Protein AF-A0A835ZAT0-F1 (afdb_monomer_lite)

Organism: NCBI:txid303371

InterPro domains:
  IPR006599 CARP motif [SM00673] (32-66)
  IPR012945 Tubulin binding cofactor C-like domain [PF07986] (2-91)
  IPR016098 Cyclase-associated protein CAP/septum formation inhibitor MinC, C-terminal [G3DSA:2.160.20.70] (1-176)
  IPR017901 C-CAP/cofactor C-like domain [PS51329] (1-91)
  IPR027684 Tubulin-specific chaperone C [PTHR15139] (5-159)

Sequence (187 aa):
MCHVLDALRLRNLRDCLIYSGPIRGSVYVEACHNCTIMVACRQLRVHGSSGIDFYVHTLSGPIIEGCTATRFAPYRLSYPGLQQHMAEAALILPQRSATQTYLPTPETRAADSAAGTASALPIVEPWRDVKDFLWHRSRQSPNWCIMPDEDRVKSVAVEGHAEITLADFGAQEQQGGARVDSSDATA

pLDDT: mean 75.21, std 24.9, range [30.3, 98.38]

Structure (mmCIF, N/CA/C/O backbone):
data_AF-A0A835ZAT0-F1
#
_entry.id   AF-A0A835ZAT0-F1
#
loop_
_atom_site.group_PDB
_atom_site.id
_atom_site.type_symbol
_atom_site.label_atom_id
_atom_site.label_alt_id
_atom_site.label_comp_id
_atom_site.label_asym_id
_atom_site.label_entity_id
_atom_site.label_seq_id
_atom_site.pdbx_PDB_ins_code
_atom_site.Cartn_x
_atom_site.Cartn_y
_atom_site.Cartn_z
_atom_site.occupancy
_atom_site.B_iso_or_equiv
_atom_site.auth_seq_id
_atom_site.auth_comp_id
_atom_site.auth_asym_id
_atom_site.auth_atom_id
_atom_site.pdbx_PDB_model_num
ATOM 1 N N . MET A 1 1 ? -11.290 -2.347 24.320 1.00 45.88 1 MET A N 1
ATOM 2 C CA . MET A 1 1 ? -10.110 -1.649 23.773 1.00 45.88 1 MET A CA 1
ATOM 3 C C . MET A 1 1 ? -9.732 -2.366 22.494 1.00 45.88 1 MET A C 1
ATOM 5 O O . MET A 1 1 ? -9.313 -3.511 22.565 1.00 45.88 1 MET A O 1
ATOM 9 N N . CYS A 1 2 ? -9.991 -1.771 21.335 1.00 53.75 2 CYS A N 1
ATOM 10 C CA . CYS A 1 2 ? -9.485 -2.291 20.068 1.00 53.75 2 CYS A CA 1
ATOM 11 C C . CYS A 1 2 ? -8.073 -1.735 19.886 1.00 53.75 2 CYS A C 1
ATOM 13 O O . CYS A 1 2 ? -7.888 -0.529 19.783 1.00 53.75 2 CYS A O 1
ATOM 15 N N . HIS A 1 3 ? -7.077 -2.612 19.952 1.00 73.38 3 HIS A N 1
ATOM 16 C CA . HIS A 1 3 ? -5.678 -2.222 19.859 1.00 73.38 3 HIS A CA 1
ATOM 17 C C . HIS A 1 3 ? -5.297 -1.951 18.401 1.00 73.38 3 HIS A C 1
ATOM 19 O O . HIS A 1 3 ? -5.583 -2.759 17.517 1.00 73.38 3 HIS A O 1
ATOM 25 N N . VAL A 1 4 ? -4.625 -0.826 18.163 1.00 86.56 4 VAL A N 1
ATOM 26 C CA . VAL A 1 4 ? -3.938 -0.552 16.896 1.00 86.56 4 VAL A CA 1
ATOM 27 C C . VAL A 1 4 ? -2.777 -1.535 16.734 1.00 86.56 4 VAL A C 1
ATOM 29 O O . VAL A 1 4 ? -2.040 -1.799 17.683 1.00 86.56 4 VAL A O 1
ATOM 32 N N . LEU A 1 5 ? -2.597 -2.069 15.528 1.00 89.81 5 LEU A N 1
ATOM 33 C CA . LEU A 1 5 ? -1.505 -2.991 15.221 1.00 89.81 5 LEU A CA 1
ATOM 34 C C . LEU A 1 5 ? -0.168 -2.241 15.110 1.00 89.81 5 LEU A C 1
ATOM 36 O O . LEU A 1 5 ? -0.100 -1.170 14.507 1.00 89.81 5 LEU A O 1
ATOM 40 N N . ASP A 1 6 ? 0.917 -2.829 15.614 1.00 92.31 6 ASP A N 1
ATOM 41 C CA . ASP A 1 6 ? 2.256 -2.232 15.502 1.00 92.31 6 ASP A CA 1
ATOM 42 C C . ASP A 1 6 ? 2.905 -2.465 14.133 1.00 92.31 6 ASP A C 1
ATOM 44 O O . ASP A 1 6 ? 3.628 -1.606 13.631 1.00 92.31 6 ASP A O 1
ATOM 48 N N . ALA A 1 7 ? 2.651 -3.608 13.499 1.00 94.31 7 ALA A N 1
ATOM 49 C CA . ALA A 1 7 ? 3.219 -3.936 12.198 1.00 94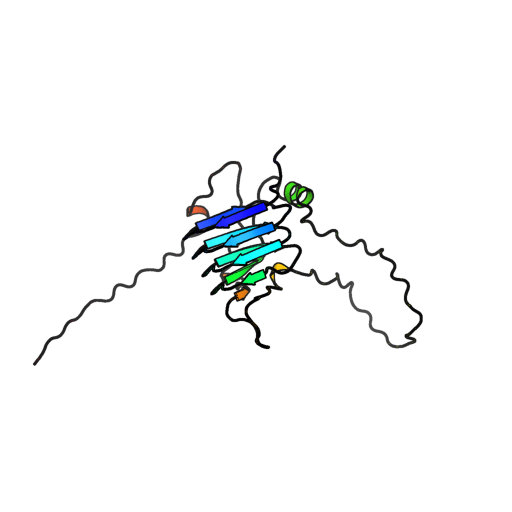.31 7 ALA A CA 1
ATOM 50 C C . ALA A 1 7 ? 2.305 -4.874 11.409 1.00 94.31 7 ALA A C 1
ATOM 52 O O . ALA A 1 7 ? 1.592 -5.693 11.987 1.00 94.31 7 ALA A O 1
ATOM 53 N N . LEU A 1 8 ? 2.388 -4.790 10.081 1.00 96.19 8 LEU A N 1
ATOM 54 C CA . LEU A 1 8 ? 1.705 -5.693 9.159 1.00 96.19 8 LEU A CA 1
ATOM 55 C C . LEU A 1 8 ? 2.715 -6.257 8.156 1.00 96.19 8 LEU A C 1
ATOM 57 O O . LEU A 1 8 ? 3.484 -5.508 7.551 1.00 96.19 8 LEU A O 1
ATOM 61 N N . ARG A 1 9 ? 2.719 -7.581 7.984 1.00 97.38 9 ARG A N 1
ATOM 62 C CA . ARG A 1 9 ? 3.541 -8.272 6.984 1.00 97.38 9 ARG A CA 1
ATOM 63 C C . ARG A 1 9 ? 2.641 -9.044 6.033 1.00 97.38 9 ARG A C 1
ATOM 65 O O . ARG A 1 9 ? 1.897 -9.913 6.471 1.00 97.38 9 ARG A O 1
ATOM 72 N N . LEU A 1 10 ? 2.745 -8.739 4.748 1.00 97.44 10 LEU A N 1
ATOM 73 C CA . LEU A 1 10 ? 2.002 -9.382 3.671 1.00 97.44 10 LEU A CA 1
ATOM 74 C C . LEU A 1 10 ? 3.014 -10.114 2.792 1.00 97.44 10 LEU A C 1
ATOM 76 O O . LEU A 1 10 ? 3.925 -9.479 2.262 1.00 97.44 10 LEU A O 1
ATOM 80 N N . ARG A 1 11 ? 2.908 -11.442 2.694 1.00 97.75 11 ARG A N 1
ATOM 81 C CA . ARG A 1 11 ? 3.879 -12.274 1.972 1.00 97.75 11 ARG A CA 1
ATOM 82 C C . ARG A 1 11 ? 3.176 -13.295 1.097 1.00 97.75 11 ARG A C 1
ATOM 84 O O . ARG A 1 11 ? 2.252 -13.945 1.580 1.00 97.75 11 ARG A O 1
ATOM 91 N N . ASN A 1 12 ? 3.671 -13.493 -0.123 1.00 97.12 12 ASN A N 1
ATOM 92 C CA . ASN A 1 12 ? 3.219 -14.554 -1.033 1.00 97.12 12 ASN A CA 1
ATOM 93 C C . ASN A 1 12 ? 1.707 -14.523 -1.323 1.00 97.12 12 ASN A C 1
ATOM 95 O O . ASN A 1 12 ? 1.083 -15.573 -1.475 1.00 97.12 12 ASN A O 1
ATOM 99 N N . LEU A 1 13 ? 1.108 -13.331 -1.368 1.00 96.44 13 LEU A N 1
ATOM 100 C CA . LEU A 1 13 ? -0.320 -13.167 -1.644 1.00 96.44 13 LEU A CA 1
ATOM 101 C C . LEU A 1 13 ? -0.547 -12.994 -3.145 1.00 96.44 13 LEU A C 1
ATOM 103 O O . LEU A 1 13 ? 0.243 -12.329 -3.819 1.00 96.44 13 LEU A O 1
ATOM 107 N N . ARG A 1 14 ? -1.616 -13.592 -3.668 1.00 96.31 14 ARG A N 1
ATOM 108 C CA . ARG A 1 14 ? -1.986 -13.509 -5.082 1.00 96.31 14 ARG A CA 1
ATOM 109 C C . ARG A 1 14 ? -3.476 -13.289 -5.214 1.00 96.31 14 ARG A C 1
ATOM 111 O O . ARG A 1 14 ? -4.229 -13.968 -4.525 1.00 96.31 14 ARG A O 1
ATOM 118 N N . ASP A 1 15 ? -3.858 -12.363 -6.086 1.00 94.50 15 ASP A N 1
ATOM 119 C CA . ASP A 1 15 ? -5.263 -12.085 -6.404 1.00 94.50 15 ASP A CA 1
ATOM 120 C C . ASP A 1 15 ? -6.080 -11.747 -5.139 1.00 94.50 15 ASP A C 1
ATOM 122 O O . ASP A 1 15 ? -7.235 -12.137 -4.974 1.00 94.50 15 ASP A O 1
ATOM 126 N N . CYS A 1 16 ? -5.438 -11.032 -4.206 1.00 92.88 16 CYS A N 1
ATOM 127 C CA . CYS A 1 16 ? -6.000 -10.706 -2.901 1.00 92.88 16 CYS A CA 1
ATOM 128 C C . CYS A 1 16 ? -6.402 -9.239 -2.798 1.00 92.88 16 CYS A C 1
ATOM 130 O O . CYS A 1 16 ? -5.713 -8.328 -3.264 1.00 92.88 16 CYS A O 1
ATOM 132 N N . LEU A 1 17 ? -7.458 -9.018 -2.026 1.00 91.44 17 LEU A N 1
ATOM 133 C CA . LEU A 1 17 ? -7.904 -7.704 -1.612 1.00 91.44 17 LEU A CA 1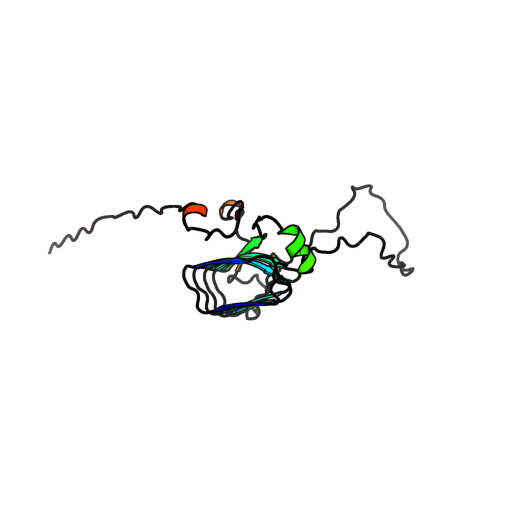
ATOM 134 C C . LEU A 1 17 ? -7.696 -7.539 -0.110 1.00 91.44 17 LEU A C 1
ATOM 136 O O . LEU A 1 17 ? -8.180 -8.346 0.681 1.00 91.44 17 LEU A O 1
ATOM 140 N N . ILE A 1 18 ? -6.928 -6.527 0.286 1.00 92.00 18 ILE A N 1
ATOM 141 C CA . ILE A 1 18 ? -6.444 -6.395 1.659 1.00 92.00 18 ILE A CA 1
ATOM 142 C C . ILE A 1 18 ? -6.796 -5.016 2.188 1.00 92.00 18 ILE A C 1
ATOM 144 O O . ILE A 1 18 ? -6.283 -4.000 1.717 1.00 92.00 18 ILE A O 1
ATOM 148 N N . TYR A 1 19 ? -7.621 -5.012 3.229 1.00 90.62 19 TYR A N 1
ATOM 149 C CA . TYR A 1 19 ? -7.986 -3.829 3.990 1.00 90.62 19 TYR A CA 1
ATOM 150 C C . TYR A 1 19 ? -7.395 -3.919 5.379 1.00 90.62 19 TYR A C 1
ATOM 152 O O . TYR A 1 19 ? -7.563 -4.914 6.082 1.00 90.62 19 TYR A O 1
ATOM 160 N N . SER A 1 20 ? -6.722 -2.855 5.789 1.00 90.69 20 SER A N 1
ATOM 161 C CA . SER A 1 20 ? -6.248 -2.718 7.151 1.00 90.69 20 SER A CA 1
ATOM 162 C C . SER A 1 20 ? -6.612 -1.348 7.678 1.00 90.69 20 SER A C 1
ATOM 164 O O . SER A 1 20 ? -6.417 -0.337 7.003 1.00 90.69 20 SER A O 1
ATOM 166 N N . GLY A 1 21 ? -7.053 -1.320 8.935 1.00 90.31 21 GLY A N 1
ATOM 167 C CA . GLY A 1 21 ? -7.043 -0.093 9.711 1.00 90.31 21 GLY A CA 1
ATOM 168 C C . GLY A 1 21 ? -5.613 0.446 9.911 1.00 90.31 21 GLY A C 1
ATOM 169 O O . GLY A 1 21 ? -4.634 -0.157 9.454 1.00 90.31 21 GLY A O 1
ATOM 170 N N . PRO A 1 22 ? -5.483 1.582 10.611 1.00 93.12 22 PRO A N 1
ATOM 171 C CA . PRO A 1 22 ? -4.214 2.215 10.936 1.00 93.12 22 PRO A CA 1
ATOM 172 C C . PRO A 1 22 ? -3.228 1.251 11.588 1.00 93.12 22 PRO A C 1
ATOM 174 O O . PRO A 1 22 ? -3.567 0.535 12.527 1.00 93.12 22 PRO A O 1
ATOM 177 N N . ILE A 1 23 ? -1.994 1.272 11.098 1.00 94.81 23 ILE A N 1
ATOM 178 C CA . ILE A 1 23 ? -0.854 0.538 11.636 1.00 94.81 23 ILE A CA 1
ATOM 179 C C . ILE A 1 23 ? 0.096 1.556 12.259 1.00 94.81 23 ILE A C 1
ATOM 181 O O . ILE A 1 23 ? 0.592 2.456 11.577 1.00 94.81 23 ILE A O 1
ATOM 185 N N . ARG A 1 24 ? 0.386 1.414 13.554 1.00 93.12 24 ARG A N 1
ATOM 186 C CA . ARG A 1 24 ? 1.261 2.336 14.285 1.00 93.12 24 ARG A CA 1
ATOM 187 C C . ARG A 1 24 ? 2.681 2.343 13.735 1.00 93.12 24 ARG A C 1
ATOM 189 O O . ARG A 1 24 ? 3.330 3.374 13.807 1.00 93.12 24 ARG A O 1
ATOM 196 N N . GLY A 1 25 ? 3.184 1.232 13.209 1.00 92.31 25 GLY A N 1
ATOM 197 C CA . GLY A 1 25 ? 4.550 1.113 12.701 1.00 92.31 25 GLY A CA 1
ATOM 198 C C . GLY A 1 25 ? 4.624 0.913 11.192 1.00 92.31 25 GLY A C 1
ATOM 199 O O . GLY A 1 25 ? 4.158 1.740 10.402 1.00 92.31 25 GLY A O 1
ATOM 200 N N . SER A 1 26 ? 5.311 -0.157 10.795 1.00 94.88 26 SER A N 1
ATOM 201 C CA . SER A 1 26 ? 5.677 -0.431 9.406 1.00 94.88 26 SER A CA 1
ATOM 202 C C . SER A 1 26 ? 4.786 -1.483 8.759 1.00 94.88 26 SER A C 1
ATOM 204 O O . SER A 1 26 ? 4.420 -2.478 9.389 1.00 94.88 26 SER A O 1
ATOM 206 N N . VAL A 1 27 ? 4.554 -1.311 7.464 1.00 98.06 27 VAL A N 1
ATOM 207 C CA . VAL A 1 27 ? 3.964 -2.321 6.587 1.00 98.06 27 VAL A CA 1
ATOM 208 C C . VAL A 1 27 ? 5.051 -2.837 5.655 1.00 98.06 27 VAL A C 1
ATOM 210 O O . VAL A 1 27 ? 5.741 -2.049 5.003 1.00 98.06 27 VAL A O 1
ATOM 213 N N . TYR A 1 28 ? 5.205 -4.157 5.611 1.00 98.25 28 TYR A N 1
ATOM 214 C CA . TYR A 1 28 ? 6.142 -4.839 4.726 1.00 98.25 28 TYR A CA 1
ATOM 215 C C . TYR A 1 28 ? 5.383 -5.770 3.784 1.00 98.25 28 TYR A C 1
ATOM 217 O O . TYR A 1 28 ? 4.625 -6.627 4.242 1.00 98.25 28 TYR A O 1
ATOM 225 N N . VAL A 1 29 ? 5.591 -5.592 2.482 1.00 98.38 29 VAL A N 1
ATOM 226 C CA . VAL A 1 29 ? 4.947 -6.369 1.420 1.00 98.38 29 VAL A CA 1
ATOM 227 C C . VAL A 1 29 ? 6.025 -7.072 0.609 1.00 98.38 29 VAL A C 1
ATOM 229 O O . VAL A 1 29 ? 6.947 -6.421 0.125 1.00 98.38 29 VAL A O 1
ATOM 232 N N . GLU A 1 30 ? 5.923 -8.388 0.464 1.00 98.31 30 GLU A N 1
ATOM 233 C CA . GLU A 1 30 ? 6.927 -9.199 -0.223 1.00 98.31 30 GLU A CA 1
ATOM 234 C C . GLU A 1 30 ? 6.280 -10.269 -1.100 1.00 98.31 30 GLU A C 1
ATOM 236 O O . GLU A 1 30 ? 5.409 -11.006 -0.637 1.00 98.31 30 GLU A O 1
ATOM 241 N N . ALA A 1 31 ? 6.755 -10.402 -2.341 1.00 97.81 31 ALA A N 1
ATOM 242 C CA . ALA A 1 31 ? 6.310 -11.446 -3.268 1.00 97.81 31 ALA A CA 1
ATOM 243 C C . ALA A 1 31 ? 4.776 -11.501 -3.431 1.00 97.81 31 ALA A C 1
ATOM 245 O O . ALA A 1 31 ? 4.174 -12.575 -3.475 1.00 97.81 31 ALA A O 1
ATOM 246 N N . CYS A 1 32 ? 4.135 -10.329 -3.473 1.00 97.94 32 CYS A N 1
ATOM 247 C CA . CYS A 1 32 ? 2.701 -10.207 -3.700 1.00 97.94 32 CYS A CA 1
ATOM 248 C C . CYS A 1 32 ? 2.420 -9.859 -5.166 1.00 97.94 32 CYS A C 1
ATOM 250 O O . CYS A 1 32 ? 3.132 -9.043 -5.761 1.00 97.94 32 CYS A O 1
ATOM 252 N N . HIS A 1 33 ? 1.366 -10.442 -5.737 1.00 97.62 33 HIS A N 1
ATOM 253 C CA . HIS A 1 33 ? 1.031 -10.265 -7.150 1.00 97.62 33 HIS A CA 1
ATOM 254 C C . HIS A 1 33 ? -0.466 -10.047 -7.355 1.00 97.62 33 HIS A C 1
ATOM 256 O O . HIS A 1 33 ? -1.267 -10.777 -6.780 1.00 97.62 33 HIS A O 1
ATOM 262 N N . ASN A 1 34 ? -0.834 -9.085 -8.203 1.00 96.69 34 ASN A N 1
ATOM 263 C CA . ASN A 1 34 ? -2.233 -8.790 -8.538 1.00 96.69 34 ASN A CA 1
ATOM 264 C C . ASN A 1 34 ? -3.100 -8.529 -7.295 1.00 96.69 34 ASN A C 1
ATOM 266 O O . ASN A 1 34 ? -4.199 -9.060 -7.165 1.00 96.69 34 ASN A O 1
ATOM 270 N N . CYS A 1 35 ? -2.586 -7.745 -6.348 1.00 96.44 35 CYS A N 1
ATOM 271 C CA . CYS A 1 35 ? -3.310 -7.431 -5.120 1.00 96.44 35 CYS A CA 1
ATOM 272 C C . CYS A 1 35 ? -3.701 -5.959 -5.072 1.00 96.44 35 CYS A C 1
ATOM 274 O O . CYS A 1 35 ? -2.972 -5.083 -5.538 1.00 96.44 35 CYS A O 1
ATOM 276 N N . THR A 1 36 ? -4.793 -5.677 -4.376 1.00 95.56 36 THR A N 1
ATOM 277 C CA . THR A 1 36 ? -5.142 -4.319 -3.962 1.00 95.56 36 THR A CA 1
ATOM 278 C C . THR A 1 36 ? -4.977 -4.218 -2.452 1.00 95.56 36 THR A C 1
ATOM 280 O O . THR A 1 36 ? -5.533 -5.013 -1.695 1.00 95.56 36 THR A O 1
ATOM 283 N N . ILE A 1 37 ? -4.168 -3.260 -2.007 1.00 96.00 37 ILE A N 1
ATOM 284 C CA . ILE A 1 37 ? -3.760 -3.107 -0.611 1.00 96.00 37 ILE A CA 1
ATOM 285 C C . ILE A 1 37 ? -4.111 -1.699 -0.149 1.00 96.00 37 ILE A C 1
ATOM 287 O O . ILE A 1 37 ? -3.526 -0.714 -0.601 1.00 96.00 37 ILE A O 1
ATOM 291 N N . MET A 1 38 ? -5.041 -1.607 0.796 1.00 95.25 38 MET A N 1
ATOM 292 C CA . MET A 1 38 ? -5.454 -0.357 1.418 1.00 95.25 38 MET A CA 1
ATOM 293 C C . MET A 1 38 ? -4.986 -0.318 2.869 1.00 95.25 38 MET A C 1
ATOM 295 O O . MET A 1 38 ? -5.439 -1.103 3.704 1.00 95.25 38 MET A O 1
ATOM 299 N N . VAL A 1 39 ? -4.052 0.585 3.170 1.00 94.81 39 VAL A N 1
ATOM 300 C CA . VAL A 1 39 ? -3.396 0.635 4.480 1.00 94.81 39 VAL A CA 1
ATOM 301 C C . VAL A 1 39 ? -2.965 2.045 4.870 1.00 94.81 39 VAL A C 1
ATOM 303 O O . VAL A 1 39 ? -2.492 2.825 4.047 1.00 94.81 39 VAL A O 1
ATOM 306 N N . ALA A 1 40 ? -3.074 2.361 6.156 1.00 94.56 40 ALA A N 1
ATOM 307 C CA . ALA A 1 40 ? -2.466 3.546 6.746 1.00 94.56 40 ALA A CA 1
ATOM 308 C C . ALA A 1 40 ? -1.317 3.112 7.664 1.00 94.56 40 ALA A C 1
ATOM 310 O O . ALA A 1 40 ? -1.516 2.272 8.538 1.00 94.56 40 ALA A O 1
ATOM 311 N N . CYS A 1 41 ? -0.111 3.649 7.476 1.00 95.19 41 CYS A N 1
ATOM 312 C CA . CYS A 1 41 ? 1.059 3.282 8.279 1.00 95.19 41 CYS A CA 1
ATOM 313 C C . CYS A 1 41 ? 2.101 4.401 8.362 1.00 95.19 41 CYS A C 1
ATOM 315 O O . CYS A 1 41 ? 1.985 5.435 7.715 1.00 95.19 41 CYS A O 1
ATOM 317 N N . ARG A 1 42 ? 3.166 4.229 9.153 1.00 92.31 42 ARG A N 1
ATOM 318 C CA . ARG A 1 42 ? 4.275 5.205 9.173 1.00 92.31 42 ARG A CA 1
ATOM 319 C C . ARG A 1 42 ? 5.233 5.017 8.003 1.00 92.31 42 ARG A C 1
ATOM 321 O O . ARG A 1 42 ? 5.743 5.995 7.454 1.00 92.31 42 ARG A O 1
ATOM 328 N N . GLN A 1 43 ? 5.511 3.758 7.677 1.00 94.69 43 GLN A N 1
ATOM 329 C CA . GLN A 1 43 ? 6.496 3.345 6.681 1.00 94.69 43 GLN A CA 1
ATOM 330 C C . GLN A 1 43 ? 5.940 2.177 5.871 1.00 94.69 43 GLN A C 1
ATOM 332 O O . GLN A 1 43 ? 5.530 1.170 6.452 1.00 94.69 43 GLN A O 1
ATOM 337 N N . LEU A 1 44 ? 5.979 2.294 4.546 1.00 97.50 44 LEU A N 1
ATOM 338 C CA . LEU A 1 44 ? 5.622 1.226 3.618 1.00 97.50 44 LEU A CA 1
ATOM 339 C C . LEU A 1 44 ? 6.874 0.786 2.856 1.00 97.50 44 LEU A C 1
ATOM 341 O O . LEU A 1 44 ? 7.529 1.609 2.216 1.00 97.50 44 LEU A O 1
ATOM 345 N N . ARG A 1 45 ? 7.204 -0.504 2.944 1.00 98.12 45 ARG A N 1
ATOM 346 C CA . ARG A 1 45 ? 8.301 -1.137 2.203 1.00 98.12 45 ARG A CA 1
ATOM 347 C C . ARG A 1 45 ? 7.751 -2.287 1.371 1.00 98.12 45 ARG A C 1
ATOM 349 O O . ARG A 1 45 ? 7.059 -3.148 1.912 1.00 98.12 45 ARG A O 1
ATOM 356 N N . VAL A 1 46 ? 8.071 -2.300 0.084 1.00 98.38 46 VAL A N 1
ATOM 357 C CA . VAL A 1 46 ? 7.585 -3.294 -0.878 1.00 98.38 46 VAL A CA 1
ATOM 358 C C . VAL A 1 46 ? 8.776 -3.929 -1.581 1.00 98.38 46 VAL A C 1
ATOM 360 O O . VAL A 1 46 ? 9.640 -3.214 -2.081 1.00 98.38 46 VAL A O 1
ATOM 363 N N . HIS A 1 47 ? 8.812 -5.255 -1.628 1.00 98.19 47 HIS A N 1
ATOM 364 C CA . HIS A 1 47 ? 9.895 -6.019 -2.232 1.00 98.19 47 HIS A CA 1
ATOM 365 C C . HIS A 1 47 ? 9.353 -7.085 -3.196 1.00 98.19 47 HIS A C 1
ATOM 367 O O . HIS A 1 47 ? 8.415 -7.816 -2.863 1.00 98.19 47 HIS A O 1
ATOM 373 N N . GLY A 1 48 ? 9.935 -7.187 -4.393 1.00 96.94 48 GLY A N 1
ATOM 374 C CA . GLY A 1 48 ? 9.694 -8.292 -5.332 1.00 96.94 48 GLY A CA 1
ATOM 375 C C . GLY A 1 48 ? 8.222 -8.526 -5.693 1.00 96.94 48 GLY A C 1
ATOM 376 O O . GLY A 1 48 ? 7.804 -9.673 -5.816 1.00 96.94 48 GLY A O 1
ATOM 377 N N . SER A 1 49 ? 7.414 -7.466 -5.775 1.00 98.06 49 SER A N 1
ATOM 378 C CA . SER A 1 49 ? 5.955 -7.548 -5.967 1.00 98.06 49 SER A CA 1
ATOM 379 C C . SER A 1 49 ? 5.530 -6.917 -7.296 1.00 98.06 49 SER A C 1
ATOM 381 O O . SER A 1 49 ? 6.177 -5.984 -7.774 1.00 98.06 49 SER A O 1
ATOM 383 N N . SER A 1 50 ? 4.446 -7.393 -7.912 1.00 98.00 50 SER A N 1
ATOM 384 C CA . SER A 1 50 ? 4.029 -6.913 -9.241 1.00 98.00 50 SER A CA 1
ATOM 385 C C . SER A 1 50 ? 2.526 -6.733 -9.388 1.00 98.00 50 SER A C 1
ATOM 387 O O . SER A 1 50 ? 1.763 -7.565 -8.908 1.00 98.00 50 SER A O 1
ATOM 389 N N . GLY A 1 51 ? 2.097 -5.693 -10.106 1.00 97.06 51 GLY A N 1
ATOM 390 C CA . GLY A 1 51 ? 0.668 -5.456 -10.343 1.00 97.06 51 GLY A CA 1
ATOM 391 C C . GLY A 1 51 ? -0.080 -5.176 -9.040 1.00 97.06 51 GLY A C 1
ATOM 392 O O . GLY A 1 51 ? -1.086 -5.818 -8.760 1.00 97.06 51 GLY A O 1
ATOM 393 N N . ILE A 1 52 ? 0.471 -4.297 -8.196 1.00 97.94 52 ILE A N 1
ATOM 394 C CA . ILE A 1 52 ? -0.124 -3.967 -6.897 1.00 97.94 52 ILE A CA 1
ATOM 395 C C . ILE A 1 52 ? -0.715 -2.566 -6.920 1.00 97.94 52 ILE A C 1
ATOM 397 O O . ILE A 1 52 ? -0.018 -1.597 -7.228 1.00 97.94 52 ILE A O 1
ATOM 401 N N . ASP A 1 53 ? -1.966 -2.475 -6.491 1.00 97.56 53 ASP A N 1
ATOM 402 C CA . ASP A 1 53 ? -2.686 -1.225 -6.301 1.00 97.56 53 ASP A CA 1
ATOM 403 C C . ASP A 1 53 ? -2.673 -0.825 -4.829 1.00 97.56 53 ASP A C 1
ATOM 405 O O . ASP A 1 53 ? -3.343 -1.433 -3.993 1.00 97.56 53 ASP A O 1
ATOM 409 N N . PHE A 1 54 ? -1.909 0.212 -4.500 1.00 97.44 54 PHE A N 1
ATOM 410 C CA . PHE A 1 54 ? -1.786 0.737 -3.148 1.00 97.44 54 PHE A CA 1
ATOM 411 C C . PHE A 1 54 ? -2.700 1.941 -2.929 1.00 97.44 54 PHE A C 1
ATOM 413 O O . PHE A 1 54 ? -2.542 2.977 -3.570 1.00 97.44 54 PHE A O 1
ATOM 420 N N . TYR A 1 55 ? -3.582 1.839 -1.938 1.00 96.25 55 TYR A N 1
ATOM 421 C CA . TYR A 1 55 ? -4.326 2.962 -1.369 1.00 96.25 55 TYR A CA 1
ATOM 422 C C . TYR A 1 55 ? -3.733 3.272 -0.004 1.00 96.25 55 TYR A C 1
ATOM 424 O O . TYR A 1 55 ? -4.025 2.588 0.978 1.00 96.25 55 TYR A O 1
ATOM 432 N N . VAL A 1 56 ? -2.849 4.262 0.060 1.00 94.69 56 VAL A N 1
ATOM 433 C CA . VAL A 1 56 ? -1.942 4.402 1.197 1.00 94.69 56 VAL A CA 1
ATOM 434 C C . VAL A 1 56 ? -1.990 5.786 1.832 1.00 94.69 56 VAL A C 1
ATOM 436 O O . VAL A 1 56 ? -2.053 6.815 1.163 1.00 94.69 56 VAL A O 1
ATOM 439 N N . HIS A 1 57 ? -1.949 5.794 3.163 1.00 94.00 57 HIS A N 1
ATOM 440 C CA . HIS A 1 57 ? -1.620 6.966 3.965 1.00 94.00 57 HIS A CA 1
ATOM 441 C C . HIS A 1 57 ? -0.317 6.677 4.692 1.00 94.00 57 HIS A C 1
ATOM 443 O O . HIS A 1 57 ? -0.257 5.758 5.509 1.00 94.00 57 HIS A O 1
ATOM 449 N N . THR A 1 58 ? 0.724 7.450 4.394 1.00 92.69 58 THR A N 1
ATOM 450 C CA . THR A 1 58 ? 2.029 7.324 5.042 1.00 92.69 58 THR A CA 1
ATOM 451 C C . THR A 1 58 ? 2.545 8.656 5.547 1.00 92.69 58 THR A C 1
ATOM 453 O O . THR A 1 58 ? 2.216 9.712 5.018 1.00 92.69 58 THR A O 1
ATOM 456 N N . LEU A 1 59 ? 3.401 8.605 6.570 1.00 90.56 59 LEU A N 1
ATOM 457 C CA . LEU A 1 59 ? 4.140 9.779 7.054 1.00 90.56 59 LEU A CA 1
ATOM 458 C C . LEU A 1 59 ? 5.454 10.011 6.293 1.00 90.56 59 LEU A C 1
ATOM 460 O O . LEU A 1 59 ? 6.099 11.041 6.460 1.00 90.56 59 LEU A O 1
ATOM 464 N N . SER A 1 60 ? 5.870 9.036 5.486 1.00 89.44 60 SER A N 1
ATOM 465 C CA . SER A 1 60 ? 7.061 9.087 4.641 1.00 89.44 60 SER A CA 1
ATOM 466 C C . SER A 1 60 ? 6.780 8.438 3.288 1.00 89.44 60 SER A C 1
ATOM 468 O O . SER A 1 60 ? 5.853 7.634 3.167 1.00 89.44 60 SER A O 1
ATOM 470 N N . GLY A 1 61 ? 7.573 8.797 2.280 1.00 91.31 61 GLY A N 1
ATOM 471 C CA . GLY A 1 61 ? 7.505 8.197 0.950 1.00 91.31 61 GLY A CA 1
ATOM 472 C C . GLY A 1 61 ? 7.614 6.668 0.986 1.00 91.31 61 GLY A C 1
ATOM 473 O O . GLY A 1 61 ? 8.541 6.164 1.634 1.00 91.31 61 GLY A O 1
ATOM 474 N N . PRO A 1 62 ? 6.702 5.915 0.337 1.00 97.06 62 PRO A N 1
ATOM 475 C CA . PRO A 1 62 ? 6.839 4.469 0.188 1.00 97.06 62 PRO A CA 1
ATOM 476 C C . PRO A 1 62 ? 8.164 4.098 -0.480 1.00 97.06 62 PRO A C 1
ATOM 478 O O . PRO A 1 62 ? 8.637 4.803 -1.368 1.00 97.06 62 PRO A O 1
ATOM 481 N N . ILE A 1 63 ? 8.754 2.976 -0.074 1.00 97.44 63 ILE A N 1
ATOM 482 C CA . ILE A 1 63 ? 9.976 2.445 -0.682 1.00 97.44 63 ILE A CA 1
ATOM 483 C C . ILE A 1 63 ? 9.625 1.149 -1.403 1.00 97.44 63 ILE A C 1
ATOM 485 O O . ILE A 1 63 ? 9.061 0.241 -0.789 1.00 97.44 63 ILE A O 1
ATOM 489 N N . ILE A 1 64 ? 9.981 1.058 -2.680 1.00 97.94 64 ILE A N 1
ATOM 490 C CA . ILE A 1 64 ? 9.825 -0.152 -3.486 1.00 97.94 64 ILE A CA 1
ATOM 491 C C . ILE A 1 64 ? 11.188 -0.668 -3.951 1.00 97.94 64 ILE A C 1
ATOM 493 O O . ILE A 1 64 ? 12.116 0.108 -4.183 1.00 97.94 64 ILE A O 1
ATOM 497 N N . GLU A 1 65 ? 11.297 -1.982 -4.098 1.00 97.50 65 GLU A N 1
ATOM 498 C CA . GLU A 1 65 ? 12.516 -2.665 -4.514 1.00 97.50 65 GLU A CA 1
ATOM 499 C C . GLU A 1 65 ? 12.159 -3.896 -5.354 1.00 97.50 65 GLU A C 1
ATOM 501 O O . GLU A 1 65 ? 11.411 -4.766 -4.908 1.00 97.50 65 GLU A O 1
ATOM 506 N N . GLY A 1 66 ? 12.659 -3.977 -6.590 1.00 95.75 66 GLY A N 1
ATOM 507 C CA . GLY A 1 66 ? 12.377 -5.118 -7.472 1.00 95.75 66 GLY A CA 1
ATOM 508 C C . GLY A 1 66 ? 10.890 -5.281 -7.817 1.00 95.75 66 GLY A C 1
ATOM 509 O O . GLY A 1 66 ? 10.439 -6.392 -8.087 1.00 95.75 66 GLY A O 1
ATOM 510 N N . CYS A 1 67 ? 10.120 -4.191 -7.770 1.00 97.38 67 CYS A N 1
ATOM 511 C CA . CYS A 1 67 ? 8.692 -4.190 -8.070 1.00 97.38 67 CYS A CA 1
ATOM 512 C C . CYS A 1 67 ? 8.412 -3.772 -9.516 1.00 97.38 67 CYS A C 1
ATOM 514 O O . CYS A 1 67 ? 9.227 -3.094 -10.135 1.00 97.38 67 CYS A O 1
ATOM 516 N N . THR A 1 68 ? 7.243 -4.132 -10.048 1.00 97.25 68 THR A N 1
ATOM 517 C CA . THR A 1 68 ? 6.783 -3.703 -11.383 1.00 97.25 68 THR A CA 1
ATOM 518 C C . THR A 1 68 ? 5.282 -3.422 -11.395 1.00 97.25 68 THR A C 1
ATOM 520 O O . THR A 1 68 ? 4.534 -4.007 -10.613 1.00 97.25 68 THR A O 1
ATOM 523 N N . ALA A 1 69 ? 4.826 -2.530 -12.280 1.00 96.81 69 ALA A N 1
ATOM 524 C CA . ALA A 1 69 ? 3.406 -2.195 -12.445 1.00 96.81 69 ALA A CA 1
ATOM 525 C C . ALA A 1 69 ? 2.683 -1.878 -11.116 1.00 96.81 69 ALA A C 1
ATOM 527 O O . ALA A 1 69 ? 1.568 -2.333 -10.878 1.00 96.81 69 ALA A O 1
ATOM 528 N N . THR A 1 70 ? 3.338 -1.137 -10.218 1.00 97.06 70 THR A N 1
ATOM 529 C CA . THR A 1 70 ? 2.725 -0.718 -8.948 1.00 97.06 70 THR A CA 1
ATOM 530 C C . THR A 1 70 ? 2.044 0.638 -9.099 1.00 97.06 70 THR A C 1
ATOM 532 O O . THR A 1 70 ? 2.565 1.540 -9.754 1.00 97.06 70 THR A O 1
ATOM 535 N N . ARG A 1 71 ? 0.858 0.808 -8.520 1.00 97.94 71 ARG A N 1
ATOM 536 C CA . ARG A 1 71 ? 0.095 2.059 -8.611 1.00 97.94 71 ARG A CA 1
ATOM 537 C C . ARG A 1 71 ? -0.203 2.582 -7.219 1.00 97.94 71 ARG A C 1
ATOM 539 O O . ARG A 1 71 ? -0.529 1.803 -6.331 1.00 97.94 71 ARG A O 1
ATOM 546 N N . PHE A 1 72 ? -0.093 3.891 -7.026 1.00 97.62 72 PHE A N 1
ATOM 547 C CA . PHE A 1 72 ? -0.316 4.531 -5.729 1.00 97.62 72 PHE A CA 1
ATOM 548 C C . PHE A 1 72 ? -1.470 5.531 -5.793 1.00 97.62 72 PHE A C 1
ATOM 550 O O . PHE A 1 72 ? -1.570 6.336 -6.722 1.00 97.62 72 PHE A O 1
ATOM 557 N N . ALA A 1 73 ? -2.329 5.476 -4.784 1.00 95.69 73 ALA A N 1
ATOM 558 C CA . ALA A 1 73 ? -3.521 6.287 -4.603 1.00 95.69 73 ALA A CA 1
ATOM 559 C C . ALA A 1 73 ? -3.663 6.679 -3.118 1.00 95.69 73 ALA A C 1
ATOM 561 O O . ALA A 1 73 ? -3.108 6.003 -2.244 1.00 95.69 73 ALA A O 1
ATOM 562 N N . PRO A 1 74 ? -4.418 7.744 -2.800 1.00 93.81 74 PRO A N 1
ATOM 563 C CA . PRO A 1 74 ? -4.678 8.114 -1.413 1.00 93.81 74 PRO A CA 1
ATOM 564 C C . PRO A 1 74 ? -5.530 7.048 -0.706 1.00 93.81 74 PRO A C 1
ATOM 566 O O . PRO A 1 74 ? -6.401 6.427 -1.314 1.00 93.81 74 PRO A O 1
ATOM 569 N N . TYR A 1 75 ? -5.309 6.859 0.594 1.00 92.12 75 TYR A N 1
ATOM 570 C CA . TYR A 1 75 ? -6.126 5.980 1.439 1.00 92.12 75 TYR A CA 1
ATOM 571 C C . TYR A 1 75 ? -7.597 6.430 1.489 1.00 92.12 75 TYR A C 1
ATOM 573 O O . TYR A 1 75 ? -7.875 7.606 1.729 1.00 92.12 75 TYR A O 1
ATOM 581 N N . ARG A 1 76 ? -8.544 5.500 1.279 1.00 88.12 76 ARG A N 1
ATOM 582 C CA . ARG A 1 76 ? -9.998 5.783 1.231 1.00 88.12 76 ARG A CA 1
ATOM 583 C C . ARG A 1 76 ? -10.870 4.792 2.016 1.00 88.12 76 ARG A C 1
ATOM 585 O O . ARG A 1 76 ? -12.038 4.592 1.672 1.00 88.12 76 ARG A O 1
ATOM 592 N N . LEU A 1 77 ? -10.319 4.157 3.049 1.00 87.69 77 LEU A N 1
ATOM 593 C CA . LEU A 1 77 ? -11.112 3.296 3.929 1.00 87.69 77 LEU A CA 1
ATOM 594 C C . LEU A 1 77 ? -11.922 4.164 4.893 1.00 87.69 77 LEU A C 1
ATOM 596 O O . LEU A 1 77 ? -11.388 5.128 5.440 1.00 87.69 77 LEU A O 1
ATOM 600 N N . SER A 1 78 ? -13.173 3.794 5.144 1.00 84.69 78 SER A N 1
ATOM 601 C CA . SER A 1 78 ? -14.034 4.416 6.147 1.00 84.69 78 SER A CA 1
ATOM 602 C C . SER A 1 78 ? -14.698 3.337 6.998 1.00 84.69 78 SER A C 1
ATOM 604 O O . SER A 1 78 ? -15.276 2.391 6.468 1.00 84.69 78 SER A O 1
ATOM 606 N N . TYR A 1 79 ? -14.608 3.458 8.321 1.00 86.31 79 TYR A N 1
ATOM 607 C CA . TYR A 1 79 ? -15.310 2.586 9.265 1.00 86.31 79 TYR A CA 1
ATOM 608 C C . TYR A 1 79 ? -15.494 3.298 10.621 1.00 86.31 79 TYR A C 1
ATOM 610 O O . TYR A 1 79 ? -14.729 4.223 10.942 1.00 86.31 79 TYR A O 1
ATOM 618 N N . PRO A 1 80 ? -16.476 2.888 11.450 1.00 85.62 80 PRO A N 1
ATOM 619 C CA . PRO A 1 80 ? -16.682 3.468 12.776 1.00 85.62 80 PRO A CA 1
ATOM 620 C C . PRO A 1 80 ? -15.434 3.347 13.667 1.00 85.62 80 PRO A C 1
ATOM 622 O O . PRO A 1 80 ? -14.949 2.253 13.932 1.00 85.62 80 PRO A O 1
ATOM 625 N N . GLY A 1 81 ? -14.905 4.478 14.145 1.00 86.69 81 GLY A N 1
ATOM 626 C CA . GLY A 1 81 ? -13.700 4.512 14.990 1.00 86.69 81 GLY A CA 1
ATOM 627 C C . GLY A 1 81 ? -12.379 4.731 14.240 1.00 86.69 81 GLY A C 1
ATOM 628 O O . GLY A 1 81 ? -11.337 4.857 14.882 1.00 86.69 81 GLY A O 1
ATOM 629 N N . LEU A 1 82 ? -12.393 4.873 12.906 1.00 87.38 82 LEU A N 1
ATOM 630 C CA . LEU A 1 82 ? -11.185 5.158 12.118 1.00 87.38 82 LEU A CA 1
ATOM 631 C C . LEU A 1 82 ? -10.403 6.367 12.644 1.00 87.38 82 LEU A C 1
ATOM 633 O O . LEU A 1 82 ? -9.191 6.277 12.817 1.00 87.38 82 LEU A O 1
ATOM 637 N N . GLN A 1 83 ? -11.081 7.479 12.941 1.00 87.25 83 GLN A N 1
ATOM 638 C CA . GLN A 1 83 ? -10.423 8.694 13.430 1.00 87.25 83 GLN A CA 1
ATOM 639 C C . GLN A 1 83 ? -9.682 8.458 14.755 1.00 87.25 83 GLN A C 1
ATOM 641 O O . GLN A 1 83 ? -8.569 8.949 14.943 1.00 87.25 83 GLN A O 1
ATOM 646 N N . GLN A 1 84 ? -10.274 7.667 15.654 1.00 88.62 84 GLN A N 1
ATOM 647 C CA . GLN A 1 84 ? -9.649 7.287 16.917 1.00 88.62 84 GLN A CA 1
ATOM 648 C C . GLN A 1 84 ? -8.436 6.383 16.676 1.00 88.62 84 GLN A C 1
ATOM 650 O O . GLN A 1 84 ? -7.381 6.627 17.255 1.00 88.62 84 GLN A O 1
ATOM 655 N N . HIS A 1 85 ? -8.540 5.399 15.776 1.00 90.75 85 HIS A N 1
ATOM 656 C CA . HIS A 1 85 ? -7.414 4.521 15.440 1.00 90.75 85 HIS A CA 1
ATOM 657 C C . HIS A 1 85 ? -6.278 5.287 14.750 1.00 90.75 85 HIS A C 1
ATOM 659 O O . HIS A 1 85 ? -5.112 5.030 15.025 1.00 90.75 85 HIS A O 1
ATOM 665 N N . MET A 1 86 ? -6.591 6.262 13.892 1.00 91.00 86 MET A N 1
ATOM 666 C CA . MET A 1 86 ? -5.596 7.133 13.256 1.00 91.00 86 MET A CA 1
ATOM 667 C C . MET A 1 86 ? -4.850 7.972 14.299 1.00 91.00 86 MET A C 1
ATOM 669 O O . MET A 1 86 ? -3.631 8.134 14.201 1.00 91.00 86 MET A O 1
ATOM 673 N N . ALA A 1 87 ? -5.566 8.482 15.307 1.00 90.00 87 ALA A N 1
ATOM 674 C CA . ALA A 1 87 ? -4.975 9.215 16.423 1.00 90.00 87 ALA A CA 1
ATOM 675 C C . ALA A 1 87 ? -4.088 8.308 17.290 1.00 90.00 87 ALA A C 1
ATOM 677 O O . ALA A 1 87 ? -2.937 8.645 17.559 1.00 90.00 87 ALA A O 1
ATOM 678 N N . GLU A 1 88 ? -4.583 7.129 17.668 1.00 90.25 88 GLU A N 1
ATOM 679 C CA . GLU A 1 88 ? -3.855 6.152 18.486 1.00 90.25 88 GLU A CA 1
ATOM 680 C C . GLU A 1 88 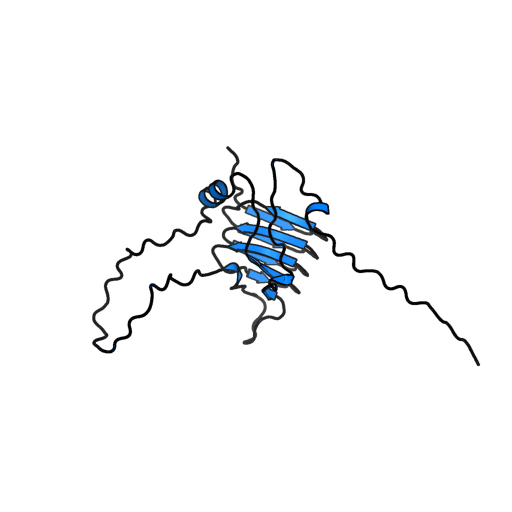? -2.626 5.566 17.762 1.00 90.25 88 GLU A C 1
ATOM 682 O O . GLU A 1 88 ? -1.618 5.234 18.394 1.00 90.25 88 GLU A O 1
ATOM 687 N N . ALA A 1 89 ? -2.671 5.475 16.433 1.00 89.88 89 ALA A N 1
ATOM 688 C CA . ALA A 1 89 ? -1.543 5.096 15.585 1.00 89.88 89 ALA A CA 1
ATOM 689 C C . ALA A 1 89 ? -0.542 6.243 15.349 1.00 89.88 89 ALA A C 1
ATOM 691 O O . ALA A 1 89 ? 0.495 6.024 14.723 1.00 89.88 89 ALA A O 1
ATOM 692 N N . ALA A 1 90 ? -0.844 7.459 15.821 1.00 90.69 90 ALA A N 1
ATOM 693 C CA . ALA A 1 90 ? -0.094 8.680 15.530 1.00 90.69 90 ALA A CA 1
ATOM 694 C C . ALA A 1 90 ? 0.102 8.920 14.017 1.00 90.69 90 ALA A C 1
ATOM 696 O O . ALA A 1 90 ? 1.172 9.344 13.574 1.00 90.69 90 ALA A O 1
ATOM 697 N N . LEU A 1 91 ? -0.932 8.624 13.219 1.00 88.31 91 LEU A N 1
ATOM 698 C CA . LEU A 1 91 ? -0.953 8.830 11.765 1.00 88.31 91 LEU A CA 1
ATOM 699 C C . LEU A 1 91 ? -1.686 10.103 11.346 1.00 88.31 91 LEU A C 1
ATOM 701 O O . LEU A 1 91 ? -1.651 10.478 10.176 1.00 88.31 91 LEU A O 1
ATOM 705 N N . ILE A 1 92 ? -2.323 10.798 12.283 1.00 81.62 92 ILE A N 1
ATOM 706 C CA . ILE A 1 92 ? -2.793 12.159 12.049 1.00 81.62 92 ILE A CA 1
ATOM 707 C C . ILE A 1 92 ? -1.554 13.050 12.076 1.00 81.62 92 ILE A C 1
ATOM 709 O O . ILE A 1 92 ? -0.893 13.156 13.110 1.00 81.62 92 ILE A O 1
ATOM 713 N N . LEU A 1 93 ? -1.218 13.670 10.941 1.00 57.50 93 LEU A N 1
ATOM 714 C CA . LEU A 1 93 ? -0.198 14.713 10.931 1.00 57.50 93 LEU A CA 1
ATOM 715 C C . LEU A 1 93 ? -0.634 15.781 11.940 1.00 57.50 93 LEU A C 1
ATOM 717 O O . LEU A 1 93 ? -1.735 16.322 11.787 1.00 57.50 93 LEU A O 1
ATOM 721 N N . PRO A 1 94 ? 0.174 16.100 12.969 1.00 45.38 94 PRO A N 1
ATOM 722 C CA . PRO A 1 94 ? -0.111 17.276 13.758 1.00 45.38 94 PRO A CA 1
ATOM 723 C C . PRO A 1 94 ? -0.064 18.443 12.777 1.00 45.38 94 PRO A C 1
ATOM 725 O O . PRO A 1 94 ? 0.965 18.686 12.141 1.00 45.38 94 PRO A O 1
ATOM 728 N N . GLN A 1 95 ? -1.193 19.135 12.623 1.00 43.16 95 GLN A N 1
ATOM 729 C CA . GLN A 1 95 ? -1.194 20.485 12.083 1.00 43.16 95 GLN A CA 1
ATOM 730 C C . GLN A 1 95 ? -0.125 21.208 12.895 1.00 43.16 95 GLN A C 1
ATOM 732 O O . GLN A 1 95 ? -0.280 21.366 14.107 1.00 43.16 95 GLN A O 1
ATOM 737 N N . ARG A 1 96 ? 1.024 21.523 12.289 1.00 42.97 96 ARG A N 1
ATOM 738 C CA . ARG A 1 96 ? 2.008 22.361 12.962 1.00 42.97 96 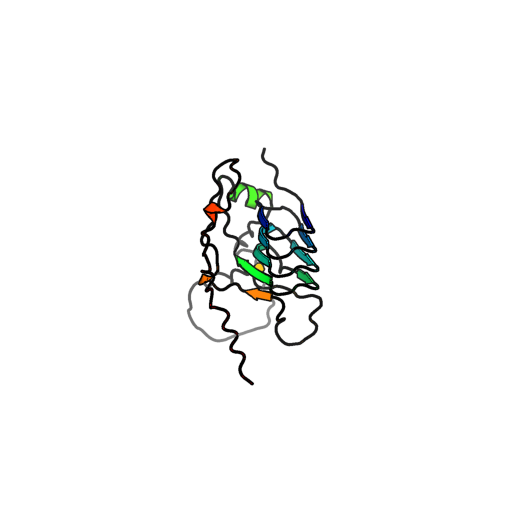ARG A CA 1
ATOM 739 C C . ARG A 1 96 ? 1.259 23.650 13.270 1.00 42.97 96 ARG A C 1
ATOM 741 O O . ARG A 1 96 ? 0.976 24.407 12.346 1.00 42.97 96 ARG A O 1
ATOM 748 N N . SER A 1 97 ? 0.894 23.873 14.534 1.00 35.44 97 SER A N 1
ATOM 749 C CA . SER A 1 97 ? 0.442 25.189 14.972 1.00 35.44 97 SER A CA 1
ATOM 750 C C . SER A 1 97 ? 1.469 26.186 14.458 1.00 35.44 97 SER A C 1
ATOM 752 O O . SER A 1 97 ? 2.674 25.953 14.590 1.00 35.44 97 SER A O 1
ATOM 754 N N . ALA A 1 98 ? 0.996 27.256 13.828 1.00 46.56 98 ALA A N 1
ATOM 755 C CA . ALA A 1 98 ? 1.792 28.279 13.156 1.00 46.56 98 ALA A CA 1
ATOM 756 C C . ALA A 1 98 ? 2.698 29.104 14.106 1.00 46.56 98 ALA A C 1
ATOM 758 O O . ALA A 1 98 ? 2.987 30.264 13.842 1.00 46.56 98 ALA A O 1
ATOM 759 N N . THR A 1 99 ? 3.154 28.525 15.218 1.00 40.53 99 THR A N 1
ATOM 760 C CA . THR A 1 99 ? 3.844 29.195 16.324 1.00 40.53 99 THR A CA 1
ATOM 761 C C . THR A 1 99 ? 5.239 28.640 16.606 1.00 40.53 99 THR A C 1
ATOM 763 O O . THR A 1 99 ? 5.826 28.959 17.638 1.00 40.53 99 THR A O 1
ATOM 766 N N . GLN A 1 100 ? 5.828 27.852 15.701 1.00 41.53 100 GLN A N 1
ATOM 767 C CA . GLN A 1 100 ? 7.277 27.642 15.743 1.00 41.53 100 GLN A CA 1
ATOM 768 C C . GLN A 1 100 ? 7.948 28.911 15.198 1.00 41.53 100 GLN A C 1
ATOM 770 O O . GLN A 1 100 ? 8.245 29.006 14.009 1.00 41.53 100 GLN A O 1
ATOM 775 N N . THR A 1 101 ? 8.139 29.904 16.068 1.00 35.09 101 THR A N 1
ATOM 776 C CA . THR A 1 101 ? 8.885 31.134 15.788 1.00 35.09 101 THR A CA 1
ATOM 777 C C . THR A 1 101 ? 10.319 30.769 15.411 1.00 35.09 101 THR A C 1
ATOM 779 O O . THR A 1 101 ? 11.184 30.599 16.267 1.00 35.09 101 THR A O 1
ATOM 782 N N . TYR A 1 102 ? 10.578 30.607 14.117 1.00 38.56 102 TYR A N 1
ATOM 783 C CA . TYR A 1 102 ? 11.924 30.708 13.578 1.00 38.56 102 TYR A CA 1
ATOM 784 C C . TYR A 1 102 ? 12.318 32.182 13.692 1.00 38.56 102 TYR A C 1
ATOM 786 O O . TYR A 1 102 ? 11.728 33.034 13.030 1.00 38.56 102 TYR A O 1
ATOM 794 N N . LEU A 1 103 ? 13.247 32.500 14.594 1.00 36.88 103 LEU A N 1
ATOM 795 C CA . LEU A 1 103 ? 13.852 33.827 14.651 1.00 36.88 103 LEU A CA 1
ATOM 796 C C . LEU A 1 103 ? 14.590 34.055 13.320 1.00 36.88 103 LEU A C 1
ATOM 798 O O . LEU A 1 103 ? 15.482 33.266 13.002 1.00 36.88 103 LEU A O 1
ATOM 802 N N . PRO A 1 104 ? 14.237 35.079 12.524 1.00 35.84 104 PRO A N 1
ATOM 803 C CA . PRO A 1 104 ? 14.954 35.358 11.292 1.00 35.84 104 PRO A CA 1
ATOM 804 C C . PRO A 1 104 ? 16.373 35.825 11.631 1.00 35.84 104 PRO A C 1
ATOM 806 O O . PRO A 1 104 ? 16.563 36.782 12.385 1.00 35.84 104 PRO A O 1
ATOM 809 N N . THR A 1 105 ? 17.379 35.150 11.076 1.00 35.97 105 THR A N 1
ATOM 810 C CA . THR A 1 105 ? 18.737 35.692 11.010 1.00 35.97 105 THR A CA 1
ATOM 811 C C . THR A 1 105 ? 18.720 36.979 10.176 1.00 35.97 105 THR A C 1
ATOM 813 O O . THR A 1 105 ? 17.986 37.063 9.187 1.00 35.97 105 THR A O 1
ATOM 816 N N . PRO A 1 106 ? 19.488 38.011 10.564 1.00 41.94 106 PRO A N 1
ATOM 817 C CA . PRO A 1 106 ? 19.372 39.349 10.003 1.00 41.94 106 PRO A CA 1
ATOM 818 C C . PRO A 1 106 ? 20.145 39.465 8.685 1.00 41.94 106 PRO A C 1
ATOM 820 O O . PRO A 1 106 ? 21.052 40.277 8.577 1.00 41.94 106 PRO A O 1
ATOM 823 N N . GLU A 1 107 ? 19.809 38.672 7.672 1.00 40.41 107 GLU A N 1
ATOM 824 C CA . GLU A 1 107 ? 20.438 38.793 6.353 1.00 40.41 107 GLU A CA 1
ATOM 825 C C . GLU A 1 107 ? 19.430 38.599 5.226 1.00 40.41 107 GLU A C 1
ATOM 827 O O . GLU A 1 107 ? 19.498 37.641 4.466 1.00 40.41 107 GLU A O 1
ATOM 832 N N . THR A 1 108 ? 18.478 39.527 5.104 1.00 37.69 108 THR A N 1
ATOM 833 C CA . THR A 1 108 ? 18.046 40.046 3.790 1.00 37.69 108 THR A CA 1
ATOM 834 C C . THR A 1 108 ? 17.132 41.256 3.975 1.00 37.69 108 THR A C 1
ATOM 836 O O . THR A 1 108 ? 15.977 41.149 4.380 1.00 37.69 108 THR A O 1
ATOM 839 N N . ARG A 1 109 ? 17.666 42.450 3.695 1.00 38.12 109 ARG A N 1
ATOM 840 C CA . ARG A 1 109 ? 16.879 43.679 3.569 1.00 38.12 109 ARG A CA 1
ATOM 841 C C . ARG A 1 109 ? 16.326 43.799 2.144 1.00 38.12 109 ARG A C 1
ATOM 843 O O . ARG A 1 109 ? 17.107 43.851 1.205 1.00 38.12 109 ARG A O 1
ATOM 850 N N . ALA A 1 110 ? 15.009 44.010 2.105 1.00 35.16 110 ALA A N 1
ATOM 851 C CA . ALA A 1 110 ? 14.239 44.900 1.227 1.00 35.16 110 ALA A CA 1
ATOM 852 C C . ALA A 1 110 ? 13.747 44.432 -0.165 1.00 35.16 110 ALA A C 1
ATOM 854 O O . ALA A 1 110 ? 14.539 44.070 -1.028 1.00 35.16 110 ALA A O 1
ATOM 855 N N . ALA A 1 111 ? 12.430 44.678 -0.333 1.00 36.59 111 ALA A N 1
ATOM 856 C CA . ALA A 1 111 ? 11.645 44.993 -1.541 1.00 36.59 111 ALA A CA 1
ATOM 857 C C . ALA A 1 111 ? 11.278 43.804 -2.465 1.00 36.59 111 ALA A C 1
ATOM 859 O O . ALA A 1 111 ? 12.141 43.027 -2.839 1.00 36.59 111 ALA A O 1
ATOM 860 N N . ASP A 1 112 ? 10.029 43.542 -2.870 1.00 33.81 112 ASP A N 1
ATOM 861 C CA . ASP A 1 112 ? 8.820 44.369 -2.949 1.00 33.81 112 ASP A CA 1
ATOM 862 C C . ASP A 1 112 ? 7.520 43.538 -2.840 1.00 33.81 112 ASP A C 1
ATOM 864 O O . ASP A 1 112 ? 7.494 42.313 -2.931 1.00 33.81 112 ASP A O 1
ATOM 868 N N . SER A 1 113 ? 6.434 44.276 -2.623 1.00 45.72 113 SER A N 1
ATOM 869 C CA . SER A 1 113 ? 5.041 43.897 -2.388 1.00 45.72 113 SER A CA 1
ATOM 870 C C . SER A 1 113 ? 4.372 42.979 -3.420 1.00 45.72 113 SER A C 1
ATOM 872 O O . SER A 1 113 ? 4.392 43.276 -4.612 1.00 45.72 113 SER A O 1
ATOM 874 N N . ALA A 1 114 ? 3.570 42.026 -2.934 1.00 32.47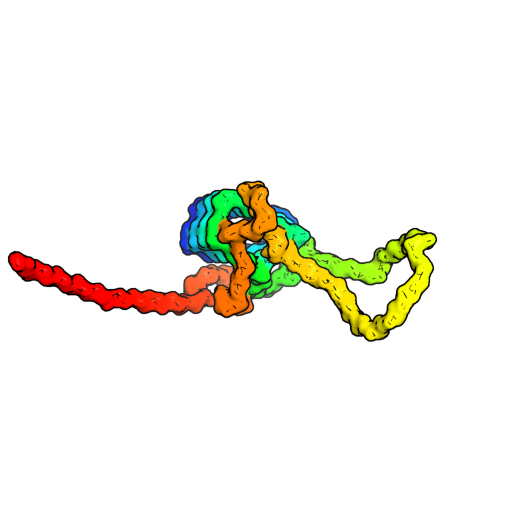 114 ALA A N 1
ATOM 875 C CA . ALA A 1 114 ? 2.255 41.720 -3.504 1.00 32.47 114 ALA A CA 1
ATOM 876 C C . ALA A 1 114 ? 1.377 40.992 -2.472 1.00 32.47 114 ALA A C 1
ATOM 878 O O . ALA A 1 114 ? 1.760 39.968 -1.910 1.00 32.47 114 ALA A O 1
ATOM 879 N N . ALA A 1 115 ? 0.189 41.539 -2.222 1.00 40.66 115 ALA A N 1
ATOM 880 C CA . ALA A 1 115 ? -0.867 40.887 -1.464 1.00 40.66 115 ALA A CA 1
ATOM 881 C C . ALA A 1 115 ? -1.318 39.603 -2.183 1.00 40.66 115 ALA A C 1
ATOM 883 O O . ALA A 1 115 ? -1.625 39.637 -3.372 1.00 40.66 115 ALA A O 1
ATOM 884 N N . GLY A 1 116 ? -1.389 38.484 -1.463 1.00 30.30 116 GLY A N 1
ATOM 885 C CA . GLY A 1 116 ? -1.862 37.215 -2.009 1.00 30.30 116 GLY A CA 1
ATOM 886 C C . GLY A 1 116 ? -2.152 36.208 -0.904 1.00 30.30 116 GLY A C 1
ATOM 887 O O . GLY A 1 116 ? -1.229 35.682 -0.300 1.00 30.30 116 GLY A O 1
ATOM 888 N N . THR A 1 117 ? -3.448 36.031 -0.641 1.00 32.59 117 THR A N 1
ATOM 889 C CA . THR A 1 117 ? -4.173 34.862 -0.109 1.00 32.59 117 THR A CA 1
ATOM 890 C C . THR A 1 117 ? -3.417 33.904 0.817 1.00 32.59 117 THR A C 1
ATOM 892 O O . THR A 1 117 ? -2.431 33.296 0.423 1.00 32.59 117 THR A O 1
ATOM 895 N N . ALA A 1 118 ? -3.956 33.692 2.024 1.00 40.12 118 ALA A N 1
ATOM 896 C CA . ALA A 1 118 ? -3.488 32.722 3.017 1.00 40.12 118 ALA A CA 1
ATOM 897 C C . ALA A 1 118 ? -3.171 31.345 2.395 1.00 40.12 118 ALA A C 1
ATOM 899 O O . ALA A 1 118 ? -4.049 30.498 2.233 1.00 40.12 118 ALA A O 1
ATOM 900 N N . SER A 1 119 ? -1.907 31.128 2.029 1.00 37.28 119 SER A N 1
ATOM 901 C CA . SER A 1 119 ? -1.432 29.865 1.482 1.00 37.28 119 SER A CA 1
ATOM 902 C C . SER A 1 119 ? -1.276 28.895 2.642 1.00 37.28 119 SER A C 1
ATOM 904 O O . SER A 1 119 ? -0.288 28.945 3.376 1.00 37.28 119 SER A O 1
ATOM 906 N N . ALA A 1 120 ? -2.261 28.010 2.811 1.00 42.66 120 ALA A N 1
ATOM 907 C CA . ALA A 1 120 ? -2.075 26.779 3.563 1.00 42.66 120 ALA A CA 1
ATOM 908 C C . ALA A 1 120 ? -0.762 26.139 3.090 1.00 42.66 120 ALA A C 1
ATOM 910 O O . ALA A 1 120 ? -0.525 26.030 1.883 1.00 42.66 120 ALA A O 1
ATOM 911 N N . LEU A 1 121 ? 0.125 25.797 4.028 1.00 42.00 121 LEU A N 1
ATOM 912 C CA . LEU A 1 121 ? 1.352 25.071 3.704 1.00 42.00 121 LEU A CA 1
ATOM 913 C C . LEU A 1 121 ? 0.976 23.875 2.818 1.00 42.00 121 LEU A C 1
ATOM 915 O O . LEU A 1 121 ? -0.052 23.248 3.095 1.00 42.00 121 LEU A O 1
ATOM 919 N N . PRO A 1 122 ? 1.751 23.567 1.762 1.00 45.44 122 PRO A N 1
ATOM 920 C CA . PRO A 1 122 ? 1.427 22.456 0.885 1.00 45.44 122 PRO A CA 1
ATOM 921 C C . PRO A 1 122 ? 1.242 21.216 1.754 1.00 45.44 122 PRO A C 1
ATOM 923 O O . PRO A 1 122 ? 2.145 20.834 2.503 1.00 45.44 122 PRO A O 1
ATOM 926 N N . ILE A 1 123 ? 0.044 20.634 1.700 1.00 54.09 123 ILE A N 1
ATOM 927 C CA . ILE A 1 123 ? -0.219 19.309 2.247 1.00 54.09 123 ILE A CA 1
ATOM 928 C C . ILE A 1 123 ? 0.739 18.369 1.525 1.00 54.09 123 ILE A C 1
ATOM 930 O O . ILE A 1 123 ? 0.518 17.985 0.381 1.00 54.09 123 ILE A O 1
ATOM 934 N N . VAL A 1 124 ? 1.875 18.085 2.160 1.00 63.66 124 VAL A N 1
ATOM 935 C CA . VAL A 1 124 ? 2.814 17.089 1.662 1.00 63.66 124 VAL A CA 1
ATOM 936 C C . VAL A 1 124 ? 2.052 15.777 1.712 1.00 63.66 124 VAL A C 1
ATOM 938 O O . VAL A 1 124 ? 1.661 15.345 2.791 1.00 63.66 124 VAL A O 1
ATOM 941 N N . GLU A 1 125 ? 1.795 15.192 0.549 1.00 81.00 125 GLU A N 1
ATOM 942 C CA . GLU A 1 125 ? 1.143 13.897 0.387 1.00 81.00 125 GLU A CA 1
ATOM 943 C C . GLU A 1 125 ? 2.240 12.838 0.203 1.00 81.00 125 GLU A C 1
ATOM 945 O O . GLU A 1 125 ? 2.651 12.587 -0.932 1.00 81.00 125 GLU A O 1
ATOM 950 N N . PRO A 1 126 ? 2.772 12.218 1.280 1.00 89.44 126 PRO A N 1
ATOM 951 C CA . PRO A 1 126 ? 3.999 11.427 1.178 1.00 89.44 126 PRO A CA 1
ATOM 952 C C . PRO A 1 126 ? 3.807 10.184 0.313 1.00 89.44 126 PRO A C 1
ATOM 954 O O . PRO A 1 126 ? 4.757 9.693 -0.280 1.00 89.44 126 PRO A O 1
ATOM 957 N N . TRP A 1 127 ? 2.568 9.713 0.168 1.00 91.50 127 TRP A N 1
ATOM 958 C CA . TRP A 1 127 ? 2.221 8.614 -0.723 1.00 91.50 127 TRP A CA 1
ATOM 959 C C . TRP A 1 127 ? 2.567 8.870 -2.201 1.00 91.50 127 TRP A C 1
ATOM 961 O O . TRP A 1 127 ? 2.699 7.907 -2.952 1.00 91.50 127 TRP A O 1
ATOM 971 N N . ARG A 1 128 ? 2.738 10.134 -2.622 1.00 92.94 128 ARG A N 1
ATOM 972 C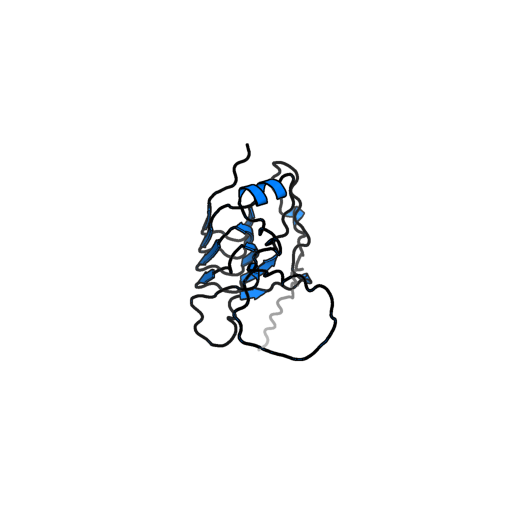 CA . ARG A 1 128 ? 3.167 10.496 -3.984 1.00 92.94 128 ARG A CA 1
ATOM 973 C C . ARG A 1 128 ? 4.683 10.455 -4.192 1.00 92.94 128 ARG A C 1
ATOM 975 O O . ARG A 1 128 ? 5.123 10.423 -5.336 1.00 92.94 128 ARG A O 1
ATOM 982 N N . ASP A 1 129 ? 5.471 10.469 -3.116 1.00 92.94 129 ASP A N 1
ATOM 983 C CA . ASP A 1 129 ? 6.942 10.478 -3.148 1.00 92.94 129 ASP A CA 1
ATOM 984 C C . ASP A 1 129 ? 7.498 9.051 -3.019 1.00 92.94 129 ASP A C 1
ATOM 986 O O . ASP A 1 129 ? 8.128 8.682 -2.025 1.00 92.94 129 ASP A O 1
ATOM 990 N N . VAL A 1 130 ? 7.196 8.198 -4.001 1.00 95.25 130 VAL A N 1
ATOM 991 C CA . VAL A 1 130 ? 7.622 6.793 -3.981 1.00 95.25 130 VAL A CA 1
ATOM 992 C C . VAL A 1 130 ? 9.081 6.673 -4.416 1.00 95.25 130 VAL A C 1
ATOM 994 O O . VAL A 1 130 ? 9.483 7.122 -5.491 1.00 95.25 130 VAL A O 1
ATOM 997 N N . LYS A 1 131 ? 9.882 6.005 -3.588 1.00 95.38 131 LYS A N 1
ATOM 998 C CA . LYS A 1 131 ? 11.309 5.773 -3.817 1.00 95.38 131 LYS A CA 1
ATOM 999 C C . LYS A 1 131 ? 11.529 4.366 -4.345 1.00 95.38 131 LYS A C 1
ATOM 1001 O O . LYS A 1 131 ? 11.339 3.395 -3.618 1.00 95.38 131 LYS A O 1
ATOM 1006 N N . ASP A 1 132 ? 11.970 4.265 -5.593 1.00 95.62 132 ASP A N 1
ATOM 1007 C CA . ASP A 1 132 ? 12.404 3.000 -6.188 1.00 95.62 132 ASP A CA 1
ATOM 1008 C C . ASP A 1 132 ? 13.906 2.807 -5.965 1.00 95.62 132 ASP A C 1
ATOM 1010 O O . ASP A 1 132 ? 14.733 3.494 -6.565 1.00 95.62 132 ASP A O 1
ATOM 1014 N N . PHE A 1 133 ? 14.256 1.901 -5.054 1.00 92.69 133 PHE A N 1
ATOM 1015 C CA . PHE A 1 133 ? 15.617 1.774 -4.538 1.00 92.69 133 PHE A CA 1
ATOM 1016 C C . PHE A 1 133 ? 16.607 1.187 -5.555 1.00 92.69 133 PHE A C 1
ATOM 1018 O O . PHE A 1 133 ? 17.783 1.546 -5.533 1.00 92.69 133 PHE A O 1
ATOM 1025 N N . LEU A 1 134 ? 16.141 0.335 -6.477 1.00 91.44 134 LEU A N 1
ATOM 1026 C CA . LEU A 1 134 ? 16.984 -0.265 -7.526 1.00 91.44 134 LEU A CA 1
ATOM 1027 C C . LEU A 1 134 ? 17.004 0.565 -8.817 1.00 91.44 134 LEU A C 1
ATOM 1029 O O . LEU A 1 134 ? 17.623 0.171 -9.809 1.00 91.44 134 LEU A O 1
ATOM 1033 N N . TRP A 1 135 ? 16.331 1.718 -8.834 1.00 91.25 135 TRP A N 1
ATOM 1034 C CA . TRP A 1 135 ? 16.302 2.596 -9.993 1.00 91.25 135 TRP A CA 1
ATOM 1035 C C . TRP A 1 135 ? 17.327 3.725 -9.878 1.00 91.25 135 TRP A C 1
ATOM 1037 O O . TRP A 1 135 ? 17.092 4.762 -9.266 1.00 91.25 135 TRP A O 1
ATOM 1047 N N . HIS A 1 136 ? 18.471 3.553 -10.538 1.00 89.56 136 HIS A N 1
ATOM 1048 C CA . HIS A 1 136 ? 19.580 4.517 -10.495 1.00 89.56 136 HIS A CA 1
ATOM 1049 C C . HIS A 1 136 ? 19.611 5.498 -11.681 1.00 89.56 136 HIS A C 1
ATOM 1051 O O . HIS A 1 136 ? 20.650 6.091 -11.968 1.00 89.56 136 HIS A O 1
ATOM 1057 N N . ARG A 1 137 ? 18.507 5.655 -12.427 1.00 90.50 137 ARG A N 1
ATOM 1058 C CA . ARG A 1 137 ? 18.461 6.558 -13.593 1.00 90.50 137 ARG A CA 1
ATOM 1059 C C . ARG A 1 137 ? 17.893 7.925 -13.216 1.00 90.50 137 ARG A C 1
ATOM 1061 O O . ARG A 1 137 ? 17.050 8.028 -12.339 1.00 90.50 137 ARG A O 1
ATOM 1068 N N . SER A 1 138 ? 18.289 8.958 -13.959 1.00 86.19 138 SER A N 1
ATOM 1069 C CA . SER A 1 138 ? 17.851 10.350 -13.754 1.00 86.19 138 SER A CA 1
ATOM 1070 C C . SER A 1 138 ? 16.370 10.593 -14.071 1.00 86.19 138 SER A C 1
ATOM 1072 O O . SER A 1 138 ? 15.787 11.565 -13.606 1.00 86.19 138 SER A O 1
ATOM 1074 N N . ARG A 1 139 ? 15.770 9.736 -14.906 1.00 90.81 139 ARG A N 1
ATOM 1075 C CA . ARG A 1 139 ? 14.344 9.793 -15.258 1.00 90.81 139 ARG A CA 1
ATOM 1076 C C . ARG A 1 139 ? 13.491 9.069 -14.217 1.00 90.81 139 ARG A C 1
ATOM 1078 O O . ARG A 1 139 ? 13.994 8.182 -13.536 1.00 90.81 139 ARG A O 1
ATOM 1085 N N . GLN A 1 140 ? 12.193 9.359 -14.197 1.00 91.38 140 GLN A N 1
ATOM 1086 C CA . GLN A 1 140 ? 11.206 8.634 -13.390 1.00 91.38 140 GLN A CA 1
ATOM 1087 C C . GLN A 1 140 ? 11.282 7.111 -13.620 1.00 91.38 140 GLN A C 1
ATOM 1089 O O . GLN A 1 140 ? 11.442 6.655 -14.759 1.00 91.38 140 GLN A O 1
ATOM 1094 N N . SER A 1 141 ? 11.172 6.333 -12.538 1.00 94.50 141 SER A N 1
ATOM 1095 C CA . SER A 1 141 ? 11.081 4.872 -12.617 1.00 94.50 141 SER A CA 1
ATOM 1096 C C . SER A 1 141 ? 9.778 4.455 -13.311 1.00 94.50 141 SER A C 1
ATOM 1098 O O . SER A 1 141 ? 8.725 4.981 -12.949 1.00 94.50 141 SER A O 1
ATOM 1100 N N . PRO A 1 142 ? 9.820 3.508 -14.268 1.00 96.19 142 PRO A N 1
ATOM 1101 C CA . PRO A 1 142 ? 8.628 2.951 -14.903 1.00 96.19 142 PRO A CA 1
ATOM 1102 C C . PRO A 1 142 ? 7.914 1.907 -14.027 1.00 96.19 142 PRO A C 1
ATOM 1104 O O . PRO A 1 142 ? 6.844 1.431 -14.393 1.00 96.19 142 PRO A O 1
ATOM 1107 N N . ASN A 1 143 ? 8.506 1.509 -12.898 1.00 96.62 143 ASN A N 1
ATOM 1108 C CA . ASN A 1 143 ? 7.996 0.428 -12.052 1.00 96.62 143 ASN A CA 1
ATOM 1109 C C . ASN A 1 143 ? 6.784 0.835 -11.210 1.00 96.62 143 ASN A C 1
ATOM 1111 O O . ASN A 1 143 ? 6.093 -0.026 -10.650 1.00 96.62 143 ASN A O 1
ATOM 1115 N N . TRP A 1 144 ? 6.535 2.140 -11.111 1.00 97.19 144 TRP A N 1
ATOM 1116 C CA . TRP A 1 144 ? 5.412 2.682 -10.378 1.00 97.19 144 TRP A CA 1
ATOM 1117 C C . TRP A 1 144 ? 4.818 3.912 -11.053 1.00 97.19 144 TRP A C 1
ATOM 1119 O O . TRP A 1 144 ? 5.499 4.635 -11.781 1.00 97.19 144 TRP A O 1
ATOM 1129 N N . CYS A 1 145 ? 3.542 4.164 -10.785 1.00 96.88 145 CYS A N 1
ATOM 1130 C CA . CYS A 1 145 ? 2.875 5.396 -11.182 1.00 96.88 145 CYS A CA 1
ATOM 1131 C C . CYS A 1 145 ? 1.826 5.820 -10.150 1.00 96.88 145 CYS A C 1
ATOM 1133 O O . CYS A 1 145 ? 1.436 5.056 -9.264 1.00 96.88 145 CYS A O 1
ATOM 1135 N N . ILE A 1 146 ? 1.364 7.061 -10.267 1.00 96.62 146 ILE A N 1
ATOM 1136 C CA . ILE A 1 146 ? 0.171 7.515 -9.559 1.00 96.62 146 ILE A CA 1
ATOM 1137 C C . ILE A 1 146 ? -1.044 6.966 -10.301 1.00 96.62 146 ILE A C 1
ATOM 1139 O O . ILE A 1 146 ? -1.154 7.136 -11.513 1.00 96.62 146 ILE A O 1
ATOM 1143 N N . MET A 1 147 ? -1.954 6.327 -9.573 1.00 95.94 147 MET A N 1
ATOM 1144 C CA . MET A 1 147 ? -3.200 5.826 -10.144 1.00 95.94 147 MET A CA 1
ATOM 1145 C C . MET A 1 147 ? -4.061 7.010 -10.625 1.00 95.94 147 MET A C 1
ATOM 1147 O O . MET A 1 147 ? -4.265 7.933 -9.825 1.00 95.94 147 MET A O 1
ATOM 1151 N N . PRO A 1 148 ? -4.569 7.015 -11.870 1.00 93.94 148 PRO A N 1
ATOM 1152 C CA . PRO A 1 148 ? -5.530 8.016 -12.349 1.00 93.94 148 PRO A CA 1
ATOM 1153 C C . PRO A 1 148 ? -6.801 8.044 -11.494 1.00 93.94 148 PRO A C 1
ATOM 1155 O O . PRO A 1 148 ? -7.112 7.059 -10.832 1.00 93.94 148 PRO A O 1
ATOM 1158 N N . ASP A 1 149 ? -7.527 9.161 -11.457 1.00 89.75 149 ASP A N 1
ATOM 1159 C CA . ASP A 1 149 ? -8.705 9.284 -10.583 1.00 89.75 149 ASP A CA 1
ATOM 1160 C C . ASP A 1 149 ? -9.861 8.369 -11.009 1.00 89.75 149 ASP A C 1
ATOM 1162 O O . ASP A 1 149 ? -10.593 7.875 -10.152 1.00 89.75 149 ASP A O 1
ATOM 1166 N N . GLU A 1 150 ? -9.988 8.108 -12.309 1.00 89.75 150 GLU A N 1
ATOM 1167 C CA . GLU A 1 150 ? -10.979 7.221 -12.919 1.00 89.75 150 GLU A CA 1
ATOM 1168 C C . GLU A 1 150 ? -10.821 5.749 -12.515 1.00 89.75 150 GLU A C 1
ATOM 1170 O O . GLU A 1 150 ? -11.820 5.044 -12.377 1.00 89.75 150 GLU A O 1
ATOM 1175 N N . ASP A 1 151 ? -9.587 5.317 -12.254 1.00 88.88 151 ASP A N 1
ATOM 1176 C CA . ASP A 1 151 ? -9.255 3.941 -11.871 1.00 88.88 151 ASP A CA 1
ATOM 1177 C C . ASP A 1 151 ? -9.389 3.712 -10.358 1.00 88.88 151 ASP A C 1
ATOM 1179 O O . ASP A 1 151 ? -9.298 2.580 -9.875 1.00 88.88 151 ASP A O 1
ATOM 1183 N N . ARG A 1 152 ? -9.560 4.787 -9.578 1.00 90.00 152 ARG A N 1
ATOM 1184 C CA . ARG A 1 152 ? -9.598 4.704 -8.119 1.00 90.00 152 ARG A CA 1
ATOM 1185 C C . ARG A 1 152 ? -10.967 4.245 -7.641 1.00 90.00 152 ARG A C 1
ATOM 1187 O O . ARG A 1 152 ? -12.000 4.829 -7.966 1.00 90.00 152 ARG A O 1
ATOM 1194 N N . VAL A 1 153 ? -10.960 3.302 -6.707 1.00 83.75 153 VAL A N 1
ATOM 1195 C CA . VAL A 1 153 ? -12.128 2.997 -5.880 1.00 83.75 153 VAL A CA 1
ATOM 1196 C C . VAL A 1 153 ? -12.535 4.272 -5.132 1.00 83.75 153 VAL A C 1
ATOM 1198 O O . VAL A 1 153 ? -11.693 4.954 -4.537 1.00 83.75 153 VAL A O 1
ATOM 1201 N N . LYS A 1 154 ? -13.826 4.623 -5.193 1.00 71.69 154 LYS A N 1
ATOM 1202 C CA . LYS A 1 154 ? -14.348 5.900 -4.670 1.00 71.69 154 LYS A CA 1
ATOM 1203 C C . LYS A 1 154 ? -14.289 5.976 -3.143 1.00 71.69 154 LYS A C 1
ATOM 1205 O O . LYS A 1 154 ? -13.850 6.987 -2.601 1.00 71.69 154 LYS A O 1
ATOM 1210 N N . SER A 1 155 ? -14.697 4.912 -2.459 1.00 67.56 155 SER A N 1
ATOM 1211 C CA . SER A 1 155 ? -14.645 4.777 -0.999 1.00 67.56 155 SER A CA 1
ATOM 1212 C C . SER A 1 155 ? -15.028 3.356 -0.609 1.00 67.56 155 SER A C 1
ATOM 1214 O O . SER A 1 155 ? -15.950 2.804 -1.205 1.00 67.56 155 SER A O 1
ATOM 1216 N N . VAL A 1 156 ? -14.375 2.800 0.410 1.00 74.00 156 VAL A N 1
ATOM 1217 C CA . VAL A 1 156 ? -14.730 1.486 0.966 1.00 74.00 156 VAL A CA 1
ATOM 1218 C C . VAL A 1 156 ? -15.271 1.704 2.371 1.00 74.00 156 VAL A C 1
ATOM 1220 O O . VAL A 1 156 ? -14.524 2.129 3.253 1.00 74.00 156 VAL A O 1
ATOM 1223 N N . ALA A 1 157 ? -16.572 1.483 2.561 1.00 70.12 157 ALA A N 1
ATOM 1224 C CA . ALA A 1 157 ? -17.225 1.564 3.863 1.00 70.12 157 ALA A CA 1
ATOM 1225 C C . ALA A 1 157 ? -17.349 0.156 4.451 1.00 70.12 157 ALA A C 1
ATOM 1227 O O . ALA A 1 157 ? -17.925 -0.720 3.815 1.00 70.12 157 ALA A O 1
ATOM 1228 N N . VAL A 1 158 ? -16.800 -0.061 5.646 1.00 66.94 158 VAL A N 1
ATOM 1229 C CA . VAL A 1 158 ? -16.889 -1.349 6.349 1.00 66.94 158 VAL A CA 1
ATOM 1230 C C . VAL A 1 158 ? -17.773 -1.165 7.579 1.00 66.94 158 VAL A C 1
ATOM 1232 O O . VAL A 1 158 ? -17.412 -0.431 8.504 1.00 66.94 158 VAL A O 1
ATOM 1235 N N . GLU A 1 159 ? -18.945 -1.802 7.584 1.00 57.88 159 GLU A N 1
ATOM 1236 C CA . GLU A 1 159 ? -19.881 -1.779 8.711 1.00 57.88 159 GLU A CA 1
ATOM 1237 C C . GLU A 1 159 ? -19.699 -3.021 9.595 1.00 57.88 159 GLU A C 1
ATOM 1239 O O . GLU A 1 159 ? -19.982 -4.146 9.191 1.00 57.88 159 GLU A O 1
ATOM 1244 N N . GLY A 1 160 ? -19.245 -2.818 10.837 1.00 53.75 160 GLY A N 1
ATOM 1245 C CA . GLY A 1 160 ? -19.138 -3.887 11.838 1.00 53.75 160 GLY A CA 1
ATOM 1246 C C . GLY A 1 160 ? -18.133 -4.990 11.483 1.00 53.75 160 GLY A C 1
ATOM 1247 O O . GLY A 1 160 ? -17.335 -4.857 10.565 1.00 53.75 160 GLY A O 1
ATOM 1248 N N . HIS A 1 161 ? -18.148 -6.088 12.245 1.00 45.44 161 HIS A N 1
ATOM 1249 C CA . HIS A 1 161 ? -17.271 -7.263 12.081 1.00 45.44 161 HIS A CA 1
ATOM 1250 C C . HIS A 1 161 ? -17.503 -8.052 10.769 1.00 45.44 161 HIS A C 1
ATOM 1252 O O . HIS A 1 161 ? -17.235 -9.251 10.722 1.00 45.44 161 HIS A O 1
ATOM 1258 N N . ALA A 1 162 ? -18.049 -7.421 9.731 1.00 40.34 162 ALA A N 1
ATOM 1259 C CA . ALA A 1 162 ? -18.416 -8.072 8.491 1.00 40.34 162 ALA A CA 1
ATOM 1260 C C . ALA A 1 162 ? -17.180 -8.344 7.624 1.00 40.34 162 ALA A C 1
ATOM 1262 O O . ALA A 1 162 ? -16.374 -7.458 7.335 1.00 40.34 162 ALA A O 1
ATOM 1263 N N . GLU A 1 163 ? -17.058 -9.603 7.214 1.00 40.41 163 GLU A N 1
ATOM 1264 C CA . GLU A 1 163 ? -16.255 -10.032 6.076 1.00 40.41 163 GLU A CA 1
ATOM 1265 C C . GLU A 1 163 ? -16.598 -9.156 4.866 1.00 40.41 163 GLU A C 1
ATOM 1267 O O . GLU A 1 163 ? -17.757 -9.057 4.466 1.00 40.41 163 GLU A O 1
ATOM 1272 N N . ILE A 1 164 ? -15.591 -8.492 4.307 1.00 45.69 164 ILE A N 1
ATOM 1273 C CA . ILE A 1 164 ? -15.751 -7.673 3.110 1.00 45.69 164 ILE A CA 1
ATOM 1274 C C . ILE A 1 164 ? -15.784 -8.632 1.916 1.00 45.69 164 ILE A C 1
ATOM 1276 O O . ILE A 1 164 ? -14.849 -9.415 1.729 1.00 45.69 164 ILE A O 1
ATOM 1280 N N . THR A 1 165 ? -16.850 -8.595 1.117 1.00 40.81 165 THR A N 1
ATOM 1281 C CA . THR A 1 165 ? -17.046 -9.539 0.008 1.00 40.81 165 THR A CA 1
ATOM 1282 C C . THR A 1 165 ? -16.637 -8.926 -1.330 1.00 40.81 165 THR A C 1
ATOM 1284 O O . THR A 1 165 ? -16.611 -7.711 -1.506 1.00 40.81 165 THR A O 1
ATOM 1287 N N . LEU A 1 166 ? -16.333 -9.769 -2.324 1.00 41.00 166 LEU A N 1
ATOM 1288 C CA . LEU A 1 166 ? -16.003 -9.328 -3.691 1.00 41.00 166 LEU A CA 1
ATOM 1289 C C . LEU A 1 166 ? -17.113 -8.472 -4.340 1.00 41.00 166 LEU A C 1
ATOM 1291 O O . LEU A 1 166 ? -16.830 -7.694 -5.250 1.00 41.00 166 LEU A O 1
ATOM 1295 N N . ALA A 1 167 ? -18.359 -8.587 -3.869 1.00 42.97 167 ALA A N 1
ATOM 1296 C CA . ALA A 1 167 ? -19.497 -7.816 -4.363 1.00 42.97 167 ALA A CA 1
ATOM 1297 C C . ALA A 1 167 ? -19.404 -6.315 -4.032 1.00 42.97 167 ALA A C 1
ATOM 1299 O O . ALA A 1 167 ? -19.953 -5.496 -4.769 1.00 42.97 167 ALA A O 1
ATOM 1300 N N . ASP A 1 168 ? -18.655 -5.943 -2.991 1.00 45.91 168 ASP A N 1
ATOM 1301 C CA . ASP A 1 168 ? -18.511 -4.554 -2.539 1.00 45.91 168 ASP A CA 1
ATOM 1302 C C . ASP A 1 168 ? -17.613 -3.707 -3.469 1.00 45.91 168 ASP A C 1
ATOM 1304 O O . ASP A 1 168 ? -17.503 -2.491 -3.298 1.00 45.91 168 ASP A O 1
ATOM 1308 N N . PHE A 1 169 ? -16.988 -4.326 -4.483 1.00 50.28 169 PHE A N 1
ATOM 1309 C CA . PHE A 1 169 ? -15.941 -3.703 -5.308 1.00 50.28 169 PHE A CA 1
ATOM 1310 C C . PHE A 1 169 ? -16.257 -3.519 -6.784 1.00 50.28 169 PHE A C 1
ATOM 1312 O O . PHE A 1 169 ? -15.366 -3.126 -7.527 1.00 50.28 169 PHE A O 1
ATOM 1319 N N . GLY A 1 170 ? -17.508 -3.719 -7.207 1.00 40.25 170 GLY A N 1
ATOM 1320 C CA . GLY A 1 170 ? -17.932 -3.400 -8.572 1.00 40.25 170 GLY A CA 1
ATOM 1321 C C . GLY A 1 170 ? -17.115 -4.149 -9.626 1.00 40.25 170 GLY A C 1
ATOM 1322 O O . GLY A 1 170 ? -16.201 -3.596 -10.232 1.00 40.25 170 GLY A O 1
ATOM 1323 N N . ALA A 1 171 ? -17.464 -5.411 -9.868 1.00 35.06 171 ALA A N 1
ATOM 1324 C CA . ALA A 1 171 ? -16.902 -6.178 -10.970 1.00 35.06 171 ALA A CA 1
ATOM 1325 C C . ALA A 1 171 ? -17.150 -5.447 -12.303 1.00 35.06 171 ALA A C 1
ATOM 1327 O O . ALA A 1 171 ? -18.291 -5.326 -12.748 1.00 35.06 171 ALA A O 1
ATOM 1328 N N . GLN A 1 172 ? -16.092 -4.970 -12.960 1.00 37.34 172 GLN A N 1
ATOM 1329 C CA . GLN A 1 172 ? -16.155 -4.727 -14.397 1.00 37.34 172 GLN A CA 1
ATOM 1330 C C . GLN A 1 172 ? -15.881 -6.056 -15.101 1.00 37.34 172 GLN A C 1
ATOM 1332 O O . GLN A 1 172 ? -14.737 -6.492 -15.219 1.00 37.34 172 GLN A O 1
ATOM 1337 N N . GLU A 1 173 ? -16.954 -6.712 -15.546 1.00 35.38 173 GLU A N 1
ATOM 1338 C CA . GLU A 1 173 ? -16.885 -7.798 -16.521 1.00 35.38 173 GLU A CA 1
ATOM 1339 C C . GLU A 1 173 ? -16.193 -7.289 -17.792 1.00 35.38 173 GLU A C 1
ATOM 1341 O O . GLU A 1 173 ? -16.753 -6.493 -18.549 1.00 35.38 173 GLU A O 1
ATOM 1346 N N . GLN A 1 174 ? -14.982 -7.776 -18.066 1.00 42.09 174 GLN A N 1
ATOM 1347 C CA . GLN A 1 174 ? -14.469 -7.755 -19.429 1.00 42.09 174 GLN A CA 1
ATOM 1348 C C . GLN A 1 174 ? -15.111 -8.918 -20.180 1.00 42.09 174 GLN A C 1
ATOM 1350 O O . GLN A 1 174 ? -14.785 -10.084 -19.962 1.00 42.09 174 GLN A O 1
ATOM 1355 N N . GLN A 1 175 ? -16.062 -8.575 -21.048 1.00 36.00 175 GLN A N 1
ATOM 1356 C CA . GLN A 1 175 ? -16.669 -9.489 -22.004 1.00 36.00 175 GLN A CA 1
ATOM 1357 C C . GLN A 1 175 ? -15.571 -10.175 -22.823 1.00 36.00 175 GLN A C 1
ATOM 1359 O O . GLN A 1 175 ? -14.871 -9.544 -23.617 1.00 36.00 175 GLN A O 1
ATOM 1364 N N . GLY A 1 176 ? -15.439 -11.487 -22.631 1.00 33.06 176 GLY A N 1
ATOM 1365 C CA . GLY A 1 176 ? -14.651 -12.354 -23.492 1.00 33.06 176 GLY A CA 1
ATOM 1366 C C . GLY A 1 176 ? -15.242 -12.356 -24.898 1.00 33.06 176 GLY A C 1
ATOM 1367 O O . GLY A 1 176 ? -16.228 -13.036 -25.172 1.00 33.06 176 GLY A O 1
ATOM 1368 N N . GLY A 1 177 ? -14.631 -11.587 -25.796 1.00 31.34 177 GLY A N 1
ATOM 1369 C CA . GLY A 1 177 ? -14.883 -11.673 -27.226 1.00 31.34 177 GLY A CA 1
ATOM 1370 C C . GLY A 1 177 ? -14.299 -12.968 -27.781 1.00 31.34 177 GLY A C 1
ATOM 1371 O O . GLY A 1 177 ? -13.131 -13.016 -28.157 1.00 31.34 177 GLY A O 1
ATOM 1372 N N . ALA A 1 178 ? -15.114 -14.018 -27.847 1.00 34.34 178 ALA A N 1
ATOM 1373 C CA . ALA A 1 178 ? -14.835 -15.175 -28.683 1.00 34.34 178 ALA A CA 1
ATOM 1374 C C . ALA A 1 178 ? -14.852 -14.743 -30.160 1.00 34.34 178 ALA A C 1
ATOM 1376 O O . ALA A 1 178 ? -15.864 -14.240 -30.652 1.00 34.34 178 ALA A O 1
ATOM 1377 N N . ARG A 1 179 ? -13.754 -14.962 -30.892 1.00 35.09 179 ARG A N 1
ATOM 1378 C CA . ARG A 1 179 ? -13.760 -14.913 -32.360 1.00 35.09 179 ARG A CA 1
ATOM 1379 C C . ARG A 1 179 ? -13.030 -16.127 -32.936 1.00 35.09 179 ARG A C 1
ATOM 1381 O O . ARG A 1 179 ? -11.821 -16.124 -33.091 1.00 35.09 179 ARG A O 1
ATOM 1388 N N . VAL A 1 180 ? -13.848 -17.159 -33.134 1.00 43.03 180 VAL A N 1
ATOM 1389 C CA . VAL A 1 180 ? -13.907 -18.140 -34.230 1.00 43.03 180 VAL A CA 1
ATOM 1390 C C . VAL A 1 180 ? -12.585 -18.493 -34.924 1.00 43.03 180 VAL A C 1
ATOM 1392 O O . VAL A 1 180 ? -12.055 -17.719 -35.717 1.00 43.03 180 VAL A O 1
ATOM 1395 N N . ASP A 1 181 ? -12.155 -19.729 -34.674 1.00 38.28 181 ASP A N 1
ATOM 1396 C CA . ASP A 1 181 ? -11.286 -20.532 -35.533 1.00 38.28 181 ASP A CA 1
ATOM 1397 C C . ASP A 1 181 ? -11.881 -20.626 -36.947 1.00 38.28 181 ASP A C 1
ATOM 1399 O O . ASP A 1 181 ? -13.012 -21.084 -37.125 1.00 38.28 181 ASP A O 1
ATOM 1403 N N . SER A 1 182 ? -11.111 -20.247 -37.961 1.00 45.94 182 SER A N 1
ATOM 1404 C CA . SER A 1 182 ? -11.352 -20.693 -39.332 1.00 45.94 182 SER A CA 1
ATOM 1405 C C . SER A 1 182 ? -10.036 -21.167 -39.926 1.00 45.94 182 SER A C 1
ATOM 1407 O O . SER A 1 182 ? -9.278 -20.412 -40.535 1.00 45.94 182 SER A O 1
ATOM 1409 N N . SER A 1 183 ? -9.773 -22.450 -39.707 1.00 43.56 183 SER A N 1
ATOM 1410 C CA . SER A 1 183 ? -8.951 -23.273 -40.575 1.00 43.56 183 SER A CA 1
ATOM 1411 C C . SER A 1 183 ? -9.552 -23.266 -41.981 1.00 43.56 183 SER A C 1
ATOM 1413 O O . SER A 1 183 ? -10.617 -23.847 -42.180 1.00 43.56 183 SER A O 1
ATOM 1415 N N . ASP A 1 184 ? -8.860 -22.662 -42.942 1.00 41.44 184 ASP A N 1
ATOM 1416 C CA . ASP A 1 184 ? -9.036 -23.004 -44.350 1.00 41.44 184 ASP A CA 1
ATOM 1417 C C . ASP A 1 184 ? -7.737 -23.614 -44.866 1.00 41.44 184 ASP A C 1
ATOM 1419 O O . ASP A 1 184 ? -6.708 -22.961 -45.045 1.00 41.44 184 ASP A O 1
ATOM 1423 N N . ALA A 1 185 ? -7.809 -24.930 -45.031 1.00 41.38 185 ALA A N 1
ATOM 1424 C CA . ALA A 1 185 ? -6.903 -25.717 -45.829 1.00 41.38 185 ALA A CA 1
ATOM 1425 C C . ALA A 1 185 ? -7.309 -25.551 -47.294 1.00 41.38 185 ALA A C 1
ATOM 1427 O O . ALA A 1 185 ? -8.433 -25.886 -47.666 1.00 41.38 185 ALA A O 1
ATOM 1428 N N . THR A 1 186 ? -6.399 -25.113 -48.158 1.00 48.38 186 THR A N 1
ATOM 1429 C CA . THR A 1 186 ? -6.438 -25.521 -49.565 1.00 48.38 186 THR A CA 1
ATOM 1430 C C . THR A 1 186 ? -5.024 -25.545 -50.137 1.00 48.38 186 THR A C 1
ATOM 1432 O O . THR A 1 186 ? -4.172 -24.753 -49.741 1.00 48.38 186 THR A O 1
ATOM 1435 N N . ALA A 1 187 ? -4.824 -26.557 -50.979 1.00 39.78 187 ALA A N 1
ATOM 1436 C CA . ALA A 1 187 ? -3.609 -27.004 -51.650 1.00 39.78 187 ALA A CA 1
ATOM 1437 C C . ALA A 1 187 ? -2.900 -25.948 -52.511 1.00 39.78 187 ALA A C 1
ATOM 1439 O O . ALA A 1 187 ? -3.585 -25.031 -53.016 1.00 39.78 187 ALA A O 1
#

Foldseek 3Di:
DDDAAQEAEAECAECEEEDDAEHLAEYEAENYECYEYAYEHAEYEYECYENYEYQYQYVAAYEYENAANYEFHHHFEDEPCSVVSCVNSVSPDPPPDPPPDPPDDPPDDDDDDDDDDDDDDPPPRNSQVHHYPPDPDPDDDNRYDYDDPVRDDPHHYDYPPDDDDPVSGDDPDPDPDDDDDDDDDDD

Secondary structure (DSSP, 8-state):
--PPEEEEEEES-BS-EEE---EEEEEEEES-EEEEEEEEESEEEEES-EEEEEEEEESS--EEES-BSEEEEE--EE-TTHHHHHHHTT-S-----TT---PPPS-------------PPP---GGG--EETT--SSSPPTTEEEPPSTTS---EE--TTPPPPGGGG------------------

Radius of gyration: 22.44 Å; chains: 1; bounding box: 40×72×75 Å